Protein AF-A0A6A5S3U9-F1 (afdb_monomer)

Solvent-accessible surface area (backbone atoms only — not comparable to full-atom values): 15570 Å² total; per-residue (Å²): 139,86,84,83,81,83,79,79,81,78,79,76,85,73,80,75,46,69,36,58,51,44,48,74,65,19,77,53,71,73,70,84,65,73,73,64,65,71,74,35,64,77,45,74,45,46,24,64,56,48,17,47,46,42,38,38,72,58,64,62,36,42,82,42,77,34,92,33,55,53,47,42,56,40,66,39,84,90,78,32,36,36,28,35,50,63,54,53,46,60,43,52,48,34,73,73,63,51,62,55,53,55,54,52,44,55,52,46,53,55,23,53,76,68,66,54,95,56,92,62,70,82,76,54,66,64,53,60,53,48,47,35,50,31,57,58,35,48,40,23,42,29,19,36,67,44,74,64,21,18,50,52,47,49,54,71,70,69,67,61,100,63,96,65,47,65,50,45,51,44,45,31,59,43,86,63,48,30,82,77,42,101,43,66,83,48,52,75,59,64,65,45,47,24,53,75,65,19,68,80,55,24,65,41,50,48,54,49,37,52,55,46,70,69,50,67,62,89,43,72,71,46,52,71,63,44,67,74,54,61,64,60,56,51,54,51,52,50,50,52,52,53,54,51,50,51,52,53,53,50,53,51,50,53,51,52,54,52,52,51,51,52,63,62,52,58,71,70,76,74,114

Radius of gyration: 29.87 Å; Cα contacts (8 Å, |Δi|>4): 306; chains: 1; bounding box: 71×50×132 Å

pLDDT: mean 74.6, std 17.64, range [28.45, 97.06]

Structure (mmCIF, N/CA/C/O backbone):
data_AF-A0A6A5S3U9-F1
#
_entry.id   AF-A0A6A5S3U9-F1
#
loop_
_atom_site.group_PDB
_atom_site.id
_atom_site.type_symbol
_atom_site.label_atom_id
_atom_site.label_alt_id
_atom_site.label_comp_id
_atom_site.label_asym_id
_atom_site.label_entity_id
_atom_site.label_seq_id
_atom_site.pdbx_PDB_ins_code
_atom_site.Cartn_x
_atom_site.Cartn_y
_atom_site.Cartn_z
_atom_site.occupancy
_atom_site.B_iso_or_equiv
_atom_site.auth_seq_id
_atom_site.auth_comp_id
_atom_site.aut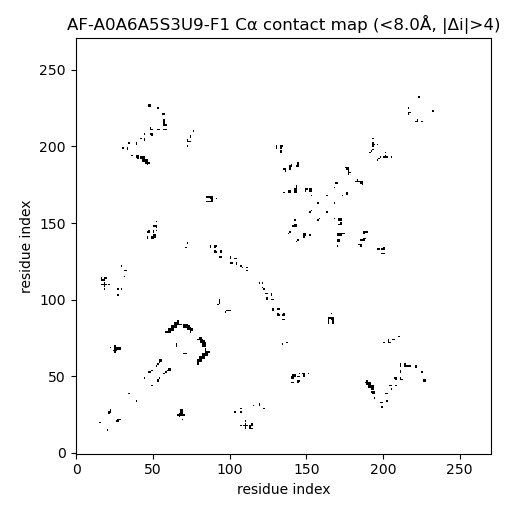h_asym_id
_atom_site.auth_atom_id
_atom_site.pdbx_PDB_model_num
ATOM 1 N N . MET A 1 1 ? -17.424 -33.765 -67.105 1.00 37.12 1 MET A N 1
ATOM 2 C CA . MET A 1 1 ? -16.796 -34.066 -65.798 1.00 37.12 1 MET A CA 1
ATOM 3 C C . MET A 1 1 ? -15.723 -33.017 -65.514 1.00 37.12 1 MET A C 1
ATOM 5 O O . MET A 1 1 ? -14.664 -33.064 -66.120 1.00 37.12 1 MET A O 1
ATOM 9 N N . LYS A 1 2 ? -16.024 -32.009 -64.683 1.00 32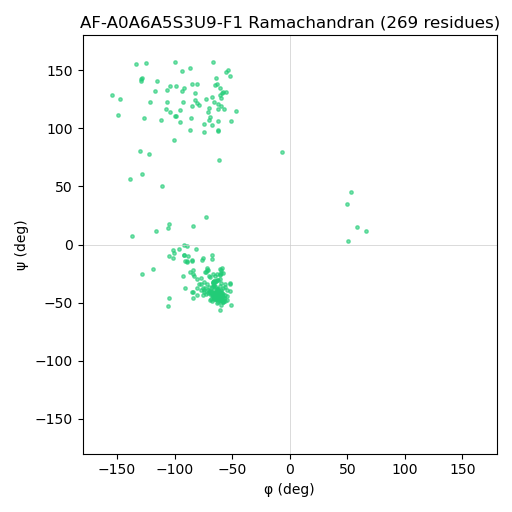.81 2 LYS A N 1
ATOM 10 C CA . LYS A 1 2 ? -15.067 -30.973 -64.251 1.00 32.81 2 LYS A CA 1
ATOM 11 C C . LYS A 1 2 ? -14.570 -31.346 -62.853 1.00 32.81 2 LYS A C 1
ATOM 13 O O . LYS A 1 2 ? -15.352 -31.335 -61.908 1.00 32.81 2 LYS A O 1
ATOM 18 N N . ALA A 1 3 ? -13.301 -31.729 -62.742 1.00 33.78 3 ALA A N 1
ATOM 19 C CA . ALA A 1 3 ? -12.680 -32.091 -61.473 1.00 33.78 3 ALA A CA 1
ATOM 20 C C . ALA A 1 3 ? -12.294 -30.828 -60.685 1.00 33.78 3 ALA A C 1
ATOM 22 O O . ALA A 1 3 ? -11.514 -29.995 -61.143 1.00 33.78 3 ALA A O 1
ATOM 23 N N . SER A 1 4 ? -12.874 -30.705 -59.493 1.00 33.28 4 SER A N 1
ATOM 24 C CA . SER A 1 4 ? -12.613 -29.668 -58.497 1.00 33.28 4 SER A CA 1
ATOM 25 C C . SER A 1 4 ? -11.227 -29.858 -57.873 1.00 33.28 4 SER A C 1
ATOM 27 O O . SER A 1 4 ? -10.968 -30.874 -57.228 1.00 33.28 4 SER A O 1
ATOM 29 N N . LYS A 1 5 ? -10.324 -28.884 -58.048 1.00 35.09 5 LYS A N 1
ATOM 30 C CA . LYS A 1 5 ? -9.010 -28.855 -57.387 1.00 35.09 5 LYS A CA 1
ATOM 31 C C . LYS A 1 5 ? -9.078 -27.896 -56.195 1.00 35.09 5 LYS A C 1
ATOM 33 O O . LYS A 1 5 ? -8.843 -26.698 -56.313 1.00 35.09 5 LYS A O 1
ATOM 38 N N . LYS A 1 6 ? -9.445 -28.440 -55.033 1.00 32.69 6 LYS A N 1
ATOM 39 C CA . LYS A 1 6 ? -9.470 -27.747 -53.738 1.00 32.69 6 LYS A CA 1
ATOM 40 C C . LYS A 1 6 ? -8.028 -27.582 -53.237 1.00 32.69 6 LYS A C 1
ATOM 42 O O . LYS A 1 6 ? -7.455 -28.514 -52.680 1.00 32.69 6 LYS A O 1
ATOM 47 N N . SER A 1 7 ? -7.429 -26.414 -53.466 1.00 30.42 7 SER A N 1
ATOM 48 C CA . SER A 1 7 ? -6.141 -26.045 -52.866 1.00 30.42 7 SER A CA 1
ATOM 49 C C . SER A 1 7 ? -6.337 -25.786 -51.369 1.00 30.42 7 SER A C 1
ATOM 51 O O . SER A 1 7 ? -7.052 -24.865 -50.975 1.00 30.42 7 SER A O 1
ATOM 53 N N . ARG A 1 8 ? -5.742 -26.637 -50.526 1.00 28.45 8 ARG A N 1
ATOM 54 C CA . ARG A 1 8 ? -5.619 -26.415 -49.081 1.00 28.45 8 ARG A CA 1
ATOM 55 C C . ARG A 1 8 ? -4.635 -25.265 -48.858 1.00 28.45 8 ARG A C 1
ATOM 57 O O . ARG A 1 8 ? -3.435 -25.435 -49.041 1.00 28.45 8 ARG A O 1
ATOM 64 N N . GLN A 1 9 ? -5.147 -24.118 -48.423 1.00 29.42 9 GLN A N 1
ATOM 65 C CA . GLN A 1 9 ? -4.347 -23.072 -47.793 1.00 29.42 9 GLN A CA 1
ATOM 66 C C . GLN A 1 9 ? -3.732 -23.637 -46.505 1.00 29.42 9 GLN A C 1
ATOM 68 O O . GLN A 1 9 ? -4.421 -23.843 -45.507 1.00 29.42 9 GLN A O 1
ATOM 73 N N . ILE A 1 10 ? -2.428 -23.908 -46.531 1.00 32.31 10 ILE A N 1
ATOM 74 C CA . ILE A 1 10 ? -1.630 -24.078 -45.318 1.00 32.31 10 ILE A CA 1
ATOM 75 C C . ILE A 1 10 ? -1.446 -22.669 -44.752 1.00 32.31 10 ILE A C 1
ATOM 77 O O . ILE A 1 10 ? -0.714 -21.850 -45.305 1.00 32.31 10 ILE A O 1
ATOM 81 N N . SER A 1 11 ? -2.201 -22.373 -43.695 1.00 32.97 11 SER A N 1
ATOM 82 C CA . SER A 1 11 ? -2.146 -21.111 -42.963 1.00 32.97 11 SER A CA 1
ATOM 83 C C . SER A 1 11 ? -0.725 -20.874 -42.449 1.00 32.97 11 SER A C 1
ATOM 85 O O . SER A 1 11 ? -0.204 -21.651 -41.649 1.00 32.97 11 SER A O 1
ATOM 87 N N . GLY A 1 12 ? -0.095 -19.804 -42.936 1.00 30.59 12 GLY A N 1
ATOM 88 C CA . GLY A 1 12 ? 1.258 -19.411 -42.570 1.00 30.59 12 GLY A CA 1
ATOM 89 C C . GLY A 1 12 ? 1.385 -19.129 -41.075 1.00 30.59 12 GLY A C 1
ATOM 90 O O . GLY A 1 12 ? 0.629 -18.345 -40.502 1.00 30.59 12 GLY A O 1
ATOM 91 N N . ALA A 1 13 ? 2.378 -19.759 -40.452 1.00 35.62 13 ALA A N 1
ATOM 92 C CA . ALA A 1 13 ? 2.848 -19.434 -39.117 1.00 35.62 13 ALA A CA 1
ATOM 93 C C . ALA A 1 13 ? 3.391 -17.994 -39.106 1.00 35.62 13 ALA A C 1
ATOM 95 O O . ALA A 1 13 ? 4.523 -17.724 -39.513 1.00 35.62 13 ALA A O 1
ATOM 96 N N . GLY A 1 14 ? 2.558 -17.048 -38.668 1.00 37.38 14 GLY A N 1
ATOM 97 C CA . GLY A 1 14 ? 2.954 -15.661 -38.459 1.00 37.38 14 GLY A CA 1
ATOM 98 C C . GLY A 1 14 ? 4.039 -15.580 -37.386 1.00 37.38 14 GLY A C 1
ATOM 99 O O . GLY A 1 14 ? 3.806 -15.934 -36.229 1.00 37.38 14 GLY A O 1
ATOM 100 N N . LYS A 1 15 ? 5.234 -15.125 -37.777 1.00 43.22 15 LYS A N 1
ATOM 101 C CA . LYS A 1 15 ? 6.372 -14.845 -36.892 1.00 43.22 15 LYS A CA 1
ATOM 102 C C . LYS A 1 15 ? 5.902 -13.954 -35.733 1.00 43.22 15 LYS A C 1
ATOM 104 O O . LYS A 1 15 ? 5.634 -12.771 -35.932 1.00 43.22 15 LYS A O 1
ATOM 109 N N . ARG A 1 16 ? 5.775 -14.515 -34.526 1.00 47.12 16 ARG A N 1
ATOM 110 C CA . ARG A 1 16 ? 5.502 -13.733 -33.309 1.00 47.12 16 ARG A CA 1
ATOM 111 C C . ARG A 1 16 ? 6.648 -12.735 -33.137 1.00 47.12 16 ARG A C 1
ATOM 113 O O . ARG A 1 16 ? 7.808 -13.143 -33.166 1.00 47.12 16 ARG A O 1
ATOM 120 N N . SER A 1 17 ? 6.349 -11.440 -33.009 1.00 54.78 17 SER A N 1
ATOM 121 C CA . SER A 1 17 ? 7.408 -10.441 -32.857 1.00 54.78 17 SER A CA 1
ATOM 122 C C . SER A 1 17 ? 8.157 -10.690 -31.543 1.00 54.78 17 SER A C 1
ATOM 124 O O . SER A 1 17 ? 7.561 -11.055 -30.523 1.00 54.78 17 SER A O 1
ATOM 126 N N . LEU A 1 18 ? 9.474 -10.475 -31.557 1.00 53.91 18 LEU A N 1
ATOM 127 C CA . LEU A 1 18 ? 10.322 -10.563 -30.366 1.00 53.91 18 LEU A CA 1
ATOM 128 C C . LEU A 1 18 ? 9.753 -9.708 -29.217 1.00 53.91 18 LEU A C 1
ATOM 130 O O . LEU A 1 18 ? 9.800 -10.112 -28.063 1.00 53.91 18 LEU A O 1
ATOM 134 N N . GLY A 1 19 ? 9.131 -8.567 -29.534 1.00 48.94 19 GLY A N 1
ATOM 135 C CA . GLY A 1 19 ? 8.495 -7.687 -28.555 1.00 48.94 19 GLY A CA 1
ATOM 136 C C . GLY A 1 19 ? 7.233 -8.257 -27.898 1.00 48.94 19 GLY A C 1
ATOM 137 O O . GLY A 1 19 ? 6.944 -7.911 -26.753 1.00 48.94 19 GLY A O 1
ATOM 138 N N . THR A 1 20 ? 6.485 -9.143 -28.563 1.00 51.88 20 THR A N 1
ATOM 139 C CA . THR A 1 20 ? 5.388 -9.901 -27.930 1.00 51.88 20 THR A CA 1
ATOM 140 C C . THR A 1 20 ? 5.946 -10.992 -27.016 1.00 51.88 20 THR A C 1
ATOM 142 O O . THR A 1 20 ? 5.424 -11.196 -25.925 1.00 51.88 20 THR A O 1
ATOM 145 N N . CYS A 1 21 ? 7.048 -11.634 -27.414 1.00 52.25 21 CYS A N 1
ATOM 146 C CA . CYS A 1 21 ? 7.740 -12.621 -26.586 1.00 52.25 21 CYS A CA 1
ATOM 147 C C . CYS A 1 21 ? 8.341 -11.979 -25.325 1.00 52.25 21 CYS A C 1
ATOM 149 O O . CYS A 1 21 ? 8.107 -12.453 -24.226 1.00 52.25 21 CYS A O 1
ATOM 151 N N . LEU A 1 22 ? 9.025 -10.841 -25.448 1.00 54.59 22 LEU A N 1
ATOM 152 C CA . LEU A 1 22 ? 9.637 -10.126 -24.321 1.00 54.59 22 LEU A CA 1
ATOM 153 C C . LEU A 1 22 ? 8.609 -9.547 -23.339 1.00 54.59 22 LEU A C 1
ATOM 155 O O . LEU A 1 22 ? 8.867 -9.515 -22.137 1.00 54.59 22 LEU A O 1
ATOM 159 N N . ARG A 1 23 ? 7.429 -9.151 -23.836 1.00 53.19 23 ARG A N 1
ATOM 160 C CA . ARG A 1 23 ? 6.274 -8.818 -22.988 1.00 53.19 23 ARG A CA 1
ATOM 161 C C . ARG A 1 23 ? 5.715 -10.050 -22.277 1.00 53.19 23 ARG A C 1
ATOM 163 O O . ARG A 1 23 ? 5.457 -9.979 -21.083 1.00 53.19 23 ARG A O 1
ATOM 170 N N . ALA A 1 24 ? 5.589 -11.176 -22.980 1.00 48.94 24 ALA A N 1
ATOM 171 C CA . ALA A 1 24 ? 5.160 -12.448 -22.394 1.00 48.94 24 ALA A CA 1
ATOM 172 C C . ALA A 1 24 ? 6.181 -13.034 -21.399 1.00 48.94 24 ALA A C 1
ATOM 174 O O . ALA A 1 24 ? 5.797 -13.768 -20.499 1.00 48.94 24 ALA A O 1
ATOM 175 N N . LEU A 1 25 ? 7.465 -12.685 -21.533 1.00 56.66 25 LEU A N 1
ATOM 176 C CA . LEU A 1 25 ? 8.539 -13.057 -20.608 1.00 56.66 25 LEU A CA 1
ATOM 177 C C . LEU A 1 25 ? 8.595 -12.154 -19.360 1.00 56.66 25 LEU A C 1
ATOM 179 O O . LEU A 1 25 ? 9.428 -12.383 -18.488 1.00 56.66 25 LEU A O 1
ATOM 183 N N . GLY A 1 26 ? 7.759 -11.109 -19.273 1.00 52.78 26 GLY A N 1
ATOM 184 C CA . GLY A 1 26 ? 7.628 -10.270 -18.076 1.00 52.78 26 GLY A CA 1
ATOM 185 C C . GLY A 1 26 ? 8.863 -9.430 -17.719 1.00 52.78 26 GLY A C 1
ATOM 186 O O . GLY A 1 26 ? 8.904 -8.862 -16.626 1.00 52.78 26 GLY A O 1
ATOM 187 N N . VAL A 1 27 ? 9.853 -9.340 -18.620 1.00 55.84 27 VAL A N 1
ATOM 188 C CA . VAL A 1 27 ? 11.172 -8.725 -18.364 1.00 55.84 27 VAL A CA 1
ATOM 189 C C . VAL A 1 27 ? 11.110 -7.196 -18.389 1.00 55.84 27 VAL A C 1
ATOM 191 O O . VAL A 1 27 ? 11.887 -6.548 -17.694 1.00 55.84 27 VAL A O 1
ATOM 194 N N . VAL A 1 28 ? 10.179 -6.600 -19.148 1.00 55.28 28 VAL A N 1
ATOM 195 C CA . VAL A 1 28 ? 10.020 -5.139 -19.208 1.00 55.28 28 VAL A CA 1
ATOM 196 C C . VAL A 1 28 ? 8.557 -4.742 -19.428 1.00 55.28 28 VAL A C 1
ATOM 198 O O . VAL A 1 28 ? 7.958 -5.155 -20.425 1.00 55.28 28 VAL A O 1
ATOM 201 N N . PRO A 1 29 ? 7.971 -3.891 -18.572 1.00 54.53 29 PRO A N 1
ATOM 202 C CA . PRO A 1 29 ? 6.725 -3.216 -18.880 1.00 54.53 29 PRO A CA 1
ATOM 203 C C . PRO A 1 29 ? 7.045 -1.940 -19.646 1.00 54.53 29 PRO A C 1
ATOM 205 O O . PRO A 1 29 ? 7.388 -0.912 -19.073 1.00 54.53 29 PRO A O 1
ATOM 208 N N . LEU A 1 30 ? 6.929 -2.003 -20.965 1.00 55.69 30 LEU A N 1
ATOM 209 C CA . LEU A 1 30 ? 6.823 -0.793 -21.767 1.00 55.69 30 LEU A CA 1
ATOM 210 C C . LEU A 1 30 ? 5.329 -0.548 -21.982 1.00 55.69 30 LEU A C 1
ATOM 212 O O . LEU A 1 30 ? 4.712 -1.289 -22.758 1.00 55.69 30 LEU A O 1
ATOM 216 N N . PRO A 1 31 ? 4.708 0.434 -21.305 1.00 52.47 31 PRO A N 1
ATOM 217 C CA . PRO A 1 31 ? 3.411 0.905 -21.752 1.00 52.47 31 PRO A CA 1
ATOM 218 C C . PRO A 1 31 ? 3.598 1.487 -23.159 1.00 52.47 31 PRO A C 1
ATOM 220 O O . PRO A 1 31 ? 4.394 2.399 -23.365 1.00 52.47 31 PRO A O 1
ATOM 223 N N . CYS A 1 32 ? 2.883 0.947 -24.150 1.00 49.56 32 CYS A N 1
ATOM 224 C CA . CYS A 1 32 ? 2.890 1.497 -25.515 1.00 49.56 32 CYS A CA 1
ATOM 225 C C . CYS A 1 32 ? 2.231 2.889 -25.591 1.00 49.56 32 CYS A C 1
ATOM 227 O O . CYS A 1 32 ? 2.316 3.556 -26.617 1.00 49.56 32 CYS A O 1
ATOM 229 N N . SER A 1 33 ? 1.596 3.318 -24.502 1.00 49.28 33 SER A N 1
ATOM 230 C CA . SER A 1 33 ? 0.996 4.628 -24.295 1.00 49.28 33 SER A CA 1
ATOM 231 C C . SER A 1 33 ? 1.085 4.953 -22.805 1.00 49.28 33 SER A C 1
ATOM 233 O O . SER A 1 33 ? 0.439 4.287 -21.992 1.00 49.28 33 SER A O 1
ATOM 235 N N . LEU A 1 34 ? 1.908 5.938 -22.439 1.00 54.88 34 LEU A N 1
ATOM 236 C CA . LEU A 1 34 ? 1.808 6.573 -21.125 1.00 54.88 34 LEU A CA 1
ATOM 237 C C . LEU A 1 34 ? 0.432 7.260 -21.041 1.00 54.88 34 LEU A C 1
ATOM 239 O O . LEU A 1 34 ? 0.001 7.845 -22.041 1.00 54.88 34 LEU A O 1
ATOM 243 N N . PRO A 1 35 ? -0.282 7.173 -19.907 1.00 52.84 35 PRO A N 1
ATOM 244 C CA . PRO A 1 35 ? -1.510 7.938 -19.711 1.00 52.84 35 PRO A CA 1
ATOM 245 C C . PRO A 1 35 ? -1.240 9.434 -19.914 1.00 52.84 35 PRO A C 1
ATOM 247 O O . PRO A 1 35 ? -0.140 9.904 -19.612 1.00 52.84 35 PRO A O 1
ATOM 250 N N . SER A 1 36 ? -2.234 10.188 -20.399 1.00 51.84 36 SER A N 1
ATOM 251 C CA . SER A 1 36 ? -2.118 11.649 -20.442 1.00 51.84 36 SER A CA 1
ATOM 252 C C . SER A 1 36 ? -1.796 12.166 -19.030 1.00 51.84 36 SER A C 1
ATOM 254 O O . SER A 1 36 ? -2.477 11.772 -18.072 1.00 51.84 36 SER A O 1
ATOM 256 N N . PRO A 1 37 ? -0.781 13.036 -18.869 1.00 57.25 37 PRO A N 1
ATOM 257 C CA . PRO A 1 37 ? -0.409 13.577 -17.567 1.00 57.25 37 PRO A CA 1
ATOM 258 C C . PRO A 1 37 ? -1.558 14.343 -16.894 1.00 57.25 37 PRO A C 1
ATOM 260 O O . PRO A 1 37 ? -1.567 14.453 -15.674 1.00 57.25 37 PRO A O 1
ATOM 263 N N . GLU A 1 38 ? -2.552 14.824 -17.646 1.00 54.16 38 GLU A N 1
ATOM 264 C CA . GLU A 1 38 ? -3.709 15.548 -17.100 1.00 54.16 38 GLU A CA 1
ATOM 265 C C . GLU A 1 38 ? -4.620 14.660 -16.243 1.00 54.16 38 GLU A C 1
ATOM 267 O O . GLU A 1 38 ? -4.998 15.051 -15.142 1.00 54.16 38 GLU A O 1
ATOM 272 N N . THR A 1 39 ? -4.903 13.430 -16.682 1.00 59.03 39 THR A N 1
ATOM 273 C CA . THR A 1 39 ? -5.742 12.480 -15.925 1.00 59.03 39 THR A CA 1
ATOM 274 C C . THR A 1 39 ? -5.107 12.023 -14.610 1.00 59.03 39 THR A C 1
ATOM 276 O O . THR A 1 39 ? -5.819 11.785 -13.643 1.00 59.03 39 THR A O 1
ATOM 279 N N . LEU A 1 40 ? -3.773 11.926 -14.550 1.00 63.06 40 LEU A N 1
ATOM 280 C CA . LEU A 1 40 ? -3.047 11.511 -13.340 1.00 63.06 40 LEU A CA 1
ATOM 281 C C . LEU A 1 40 ? -2.794 12.664 -12.358 1.00 63.06 40 LEU A C 1
ATOM 283 O O . LEU A 1 40 ? -2.560 12.416 -11.177 1.00 63.06 40 LEU A O 1
ATOM 287 N N . ARG A 1 41 ? -2.817 13.917 -12.831 1.00 58.28 41 ARG A N 1
ATOM 288 C CA . ARG A 1 41 ? -2.563 15.111 -12.005 1.00 58.28 41 ARG A CA 1
ATOM 289 C C . ARG A 1 41 ? -3.704 15.455 -11.052 1.00 58.28 41 ARG A C 1
ATOM 291 O O . ARG A 1 41 ? -3.460 16.116 -10.054 1.00 58.28 41 ARG A O 1
ATOM 298 N N . LEU A 1 42 ? -4.926 15.018 -11.350 1.00 59.56 42 LEU A N 1
ATOM 299 C CA . LEU A 1 42 ? -6.105 15.303 -10.523 1.00 59.56 42 LEU A CA 1
ATOM 300 C C . LEU A 1 42 ? -6.338 14.265 -9.418 1.00 59.56 42 LEU A C 1
ATOM 302 O O . LEU A 1 42 ? -7.180 14.464 -8.546 1.00 59.56 42 LEU A O 1
ATOM 306 N N . THR A 1 43 ? -5.614 13.148 -9.450 1.00 72.88 43 THR A N 1
ATOM 307 C CA . THR A 1 43 ? -5.786 12.049 -8.502 1.00 72.88 43 THR A CA 1
ATOM 308 C C . THR A 1 43 ? -4.656 12.064 -7.488 1.00 72.88 43 THR A C 1
ATOM 310 O O . THR A 1 43 ? -3.527 11.789 -7.865 1.00 72.88 43 THR A O 1
ATOM 313 N N . THR A 1 44 ? -4.928 12.325 -6.212 1.00 86.19 44 THR A N 1
ATOM 314 C CA . THR A 1 44 ? -3.941 12.116 -5.137 1.00 86.19 44 THR A CA 1
ATOM 315 C C . THR A 1 44 ? -4.109 10.714 -4.568 1.00 86.19 44 THR A C 1
ATOM 317 O O . THR A 1 44 ? -5.234 10.281 -4.301 1.00 86.19 44 THR A O 1
ATOM 320 N N . ILE A 1 45 ? -3.003 9.993 -4.370 1.00 87.94 45 ILE A N 1
ATOM 321 C CA . ILE A 1 45 ? -3.031 8.699 -3.684 1.00 87.94 45 ILE A CA 1
ATOM 322 C C . ILE A 1 45 ? -2.755 8.921 -2.202 1.00 87.94 45 ILE A C 1
ATOM 324 O O . ILE A 1 45 ? -1.709 9.456 -1.836 1.00 87.94 45 ILE A O 1
ATOM 328 N N . SER A 1 46 ? -3.676 8.481 -1.351 1.00 88.62 46 SER A N 1
ATOM 329 C CA . SER A 1 46 ? -3.483 8.497 0.097 1.00 88.62 46 SER A CA 1
ATOM 330 C C . SER A 1 46 ? -2.918 7.161 0.573 1.00 88.62 46 SER A C 1
ATOM 332 O O . SER A 1 46 ? -3.415 6.093 0.222 1.00 88.62 46 SER A O 1
ATOM 334 N N . ALA A 1 47 ? -1.875 7.198 1.397 1.00 88.06 47 ALA A N 1
ATOM 335 C CA . ALA A 1 47 ? -1.257 5.992 1.934 1.00 88.06 47 ALA A CA 1
ATOM 336 C C . ALA A 1 47 ? -2.214 5.204 2.836 1.00 88.06 47 ALA A C 1
ATOM 338 O O . ALA A 1 47 ? -2.225 3.978 2.794 1.00 88.06 47 ALA A O 1
ATOM 339 N N . SER A 1 48 ? -3.050 5.895 3.613 1.00 85.25 48 SER A N 1
ATOM 340 C CA . SER A 1 48 ? -4.005 5.272 4.535 1.00 85.25 48 SER A CA 1
ATOM 341 C C . SER A 1 48 ? -5.171 4.580 3.823 1.00 85.25 48 SER A C 1
ATOM 343 O O . SER A 1 48 ? -5.793 3.688 4.396 1.00 85.25 48 SER A O 1
ATOM 345 N N . SER A 1 49 ? -5.472 4.952 2.574 1.00 84.25 49 SER A N 1
ATOM 346 C CA . SER A 1 49 ? -6.535 4.316 1.789 1.00 84.25 49 SER A CA 1
ATOM 347 C C . SER A 1 49 ? -6.059 3.080 1.026 1.00 84.25 49 SER A C 1
ATOM 349 O O . SER A 1 49 ? -6.877 2.215 0.718 1.00 84.25 49 SER A O 1
ATOM 351 N N . VAL A 1 50 ? -4.756 2.972 0.741 1.00 88.19 50 VAL A N 1
ATOM 352 C CA . VAL A 1 50 ? -4.162 1.891 -0.069 1.00 88.19 50 VAL A CA 1
ATOM 353 C C . VAL A 1 50 ? -3.181 1.032 0.742 1.00 88.19 50 VAL A C 1
ATOM 355 O O . VAL A 1 50 ? -2.456 0.211 0.185 1.00 88.19 50 VAL A O 1
ATOM 358 N N . ASP A 1 51 ? -3.139 1.171 2.066 1.00 90.56 51 ASP A N 1
ATOM 359 C CA . ASP A 1 51 ? -2.283 0.322 2.889 1.00 90.56 51 ASP A CA 1
ATOM 360 C C . ASP A 1 51 ? -2.744 -1.152 2.879 1.00 90.56 51 ASP A C 1
ATOM 362 O O . ASP A 1 51 ? -3.891 -1.513 2.588 1.00 90.56 51 ASP A O 1
ATOM 366 N N . TYR A 1 52 ? -1.817 -2.062 3.172 1.00 90.69 52 TYR A N 1
ATOM 367 C CA . TYR A 1 52 ? -2.073 -3.498 3.109 1.00 90.69 52 TYR A CA 1
ATOM 368 C C . TYR A 1 52 ? -3.160 -3.934 4.096 1.00 90.69 52 TYR A C 1
ATOM 370 O O . TYR A 1 52 ? -3.897 -4.889 3.836 1.00 90.69 52 TYR A O 1
ATOM 378 N N . THR A 1 53 ? -3.278 -3.242 5.224 1.00 88.31 53 THR A N 1
ATOM 379 C CA . THR A 1 53 ? -4.372 -3.426 6.168 1.00 88.31 53 THR A CA 1
ATOM 380 C C . THR A 1 53 ? -5.713 -3.134 5.532 1.00 88.31 53 THR A C 1
ATOM 382 O O . THR A 1 53 ? -6.528 -4.045 5.506 1.00 88.31 53 THR A O 1
ATOM 385 N N . ALA A 1 54 ? -5.920 -1.946 4.973 1.00 85.69 54 ALA A N 1
ATOM 386 C CA . ALA A 1 54 ? -7.138 -1.504 4.310 1.00 85.69 54 ALA A CA 1
ATOM 387 C C . ALA A 1 54 ? -7.508 -2.457 3.173 1.00 85.69 54 ALA A C 1
ATOM 389 O O . ALA A 1 54 ? -8.620 -2.986 3.136 1.00 85.69 54 ALA A O 1
ATOM 390 N N . ILE A 1 55 ? -6.542 -2.786 2.313 1.00 89.81 55 ILE A N 1
ATOM 391 C CA . ILE A 1 55 ? -6.708 -3.749 1.216 1.00 89.81 55 ILE A CA 1
ATOM 392 C C . ILE A 1 55 ? -7.229 -5.094 1.744 1.00 89.81 55 ILE A C 1
ATOM 394 O O . ILE A 1 55 ? -8.148 -5.694 1.176 1.00 89.81 55 ILE A O 1
ATOM 398 N N . LYS A 1 56 ? -6.665 -5.577 2.852 1.00 88.75 56 LYS A N 1
ATOM 399 C CA . LYS A 1 56 ? -7.012 -6.885 3.402 1.00 88.75 56 LYS A CA 1
ATOM 400 C C . LYS A 1 56 ? -8.300 -6.878 4.224 1.00 88.75 56 LYS A C 1
ATOM 402 O O . LYS A 1 56 ? -9.076 -7.818 4.100 1.00 88.75 56 LYS A O 1
ATOM 407 N N . THR A 1 57 ? -8.513 -5.885 5.079 1.00 84.88 57 THR A N 1
ATOM 408 C CA . THR A 1 57 ? -9.643 -5.848 6.017 1.00 84.88 57 THR A CA 1
ATOM 409 C C . THR A 1 57 ? -10.903 -5.304 5.368 1.00 84.88 57 THR A C 1
ATOM 411 O O . THR A 1 57 ? -11.964 -5.866 5.591 1.00 84.88 57 THR A O 1
ATOM 414 N N . LEU A 1 58 ? -10.802 -4.261 4.539 1.00 83.44 58 LEU A N 1
ATOM 415 C CA . LEU A 1 58 ? -11.974 -3.619 3.931 1.00 83.44 58 LEU A CA 1
ATOM 416 C C . LEU A 1 58 ? -12.410 -4.333 2.652 1.00 83.44 58 LEU A C 1
ATOM 418 O O . LEU A 1 58 ? -13.597 -4.516 2.398 1.00 83.44 58 LEU A O 1
ATOM 422 N N . CYS A 1 59 ? -11.443 -4.751 1.833 1.00 84.50 59 CYS A N 1
ATOM 423 C CA . CYS A 1 59 ? -11.733 -5.275 0.498 1.00 84.50 59 CYS A CA 1
ATOM 424 C C . CYS A 1 59 ? -11.599 -6.799 0.387 1.00 84.50 59 CYS A C 1
ATOM 426 O O . CYS A 1 59 ? -11.989 -7.374 -0.635 1.00 84.50 59 CYS A O 1
ATOM 428 N N . ASN A 1 60 ? -11.047 -7.458 1.414 1.00 88.44 60 ASN A N 1
ATOM 429 C CA . ASN A 1 60 ? -10.636 -8.865 1.381 1.00 88.44 60 ASN A CA 1
ATOM 430 C C . ASN A 1 60 ? -9.766 -9.193 0.152 1.00 88.44 60 ASN A C 1
ATOM 432 O O . ASN A 1 60 ? -9.872 -10.268 -0.440 1.00 88.44 60 ASN A O 1
ATOM 436 N N . VAL A 1 61 ? -8.929 -8.239 -0.265 1.00 91.19 61 VAL A N 1
ATOM 437 C CA . VAL A 1 61 ? -8.028 -8.416 -1.401 1.00 91.19 61 VAL A CA 1
ATOM 438 C C . VAL A 1 61 ? -6.785 -9.155 -0.929 1.00 91.19 61 VAL A C 1
ATOM 440 O O . VAL A 1 61 ? -6.159 -8.828 0.085 1.00 91.19 61 VAL A O 1
ATOM 443 N N . SER A 1 62 ? -6.428 -10.197 -1.671 1.00 90.75 62 SER A N 1
ATOM 444 C CA . SER A 1 62 ? -5.268 -11.027 -1.382 1.00 90.75 62 SER A CA 1
ATOM 445 C C . SER A 1 62 ? -4.076 -10.612 -2.240 1.00 90.75 62 SER A C 1
ATOM 447 O O . SER A 1 62 ? -4.206 -10.355 -3.432 1.00 90.75 62 SER A O 1
ATOM 449 N N . ILE A 1 63 ? -2.895 -10.543 -1.624 1.00 91.50 63 ILE A N 1
ATOM 450 C CA . ILE A 1 63 ? -1.652 -10.311 -2.362 1.00 91.50 63 ILE A CA 1
ATOM 451 C C . ILE A 1 63 ? -1.149 -11.631 -2.936 1.00 91.50 63 ILE A C 1
ATOM 453 O O . ILE A 1 63 ? -0.914 -12.583 -2.179 1.00 91.50 63 ILE A O 1
ATOM 457 N N . GLU A 1 64 ? -0.948 -11.648 -4.250 1.00 91.69 64 GLU A N 1
ATOM 458 C CA . GLU A 1 64 ? -0.325 -12.735 -4.994 1.00 91.69 64 GLU A CA 1
ATOM 459 C C . GLU A 1 64 ? 1.089 -12.335 -5.428 1.00 91.69 64 GLU A C 1
ATOM 461 O O . GLU A 1 64 ? 1.299 -11.326 -6.098 1.00 91.69 64 GLU A O 1
ATOM 466 N N . TRP A 1 65 ? 2.077 -13.133 -5.021 1.00 89.44 65 TRP A N 1
ATOM 467 C CA . TRP A 1 65 ? 3.484 -12.851 -5.286 1.00 89.44 65 TRP A CA 1
ATOM 468 C C . TRP A 1 65 ? 3.892 -13.378 -6.662 1.00 89.44 65 TRP A C 1
ATOM 470 O O . TRP A 1 65 ? 4.039 -14.587 -6.847 1.00 89.44 65 TRP A O 1
ATOM 480 N N . VAL A 1 66 ? 4.136 -12.490 -7.621 1.00 88.81 66 VAL A N 1
ATOM 481 C CA . VAL A 1 66 ? 4.466 -12.839 -9.015 1.00 88.81 66 VAL A CA 1
ATOM 482 C C . VAL A 1 66 ? 5.967 -12.761 -9.293 1.00 88.81 66 VAL A C 1
ATOM 484 O O . VAL A 1 66 ? 6.718 -12.107 -8.566 1.00 88.81 66 VAL A O 1
ATOM 487 N N . ASN A 1 67 ? 6.420 -13.483 -10.318 1.00 84.56 67 ASN A N 1
ATOM 488 C CA . ASN A 1 67 ? 7.794 -13.388 -10.832 1.00 84.56 67 ASN A CA 1
ATOM 489 C C . ASN A 1 67 ? 7.924 -12.316 -11.919 1.00 84.56 67 ASN A C 1
ATOM 491 O O . ASN A 1 67 ? 9.033 -11.926 -12.276 1.00 84.56 67 ASN A O 1
ATOM 495 N N . ASP A 1 68 ? 6.791 -11.862 -12.435 1.00 81.38 68 ASP A N 1
ATOM 496 C CA . ASP A 1 68 ? 6.687 -11.021 -13.609 1.00 81.38 68 ASP A CA 1
ATOM 497 C C . ASP A 1 68 ? 6.618 -9.575 -13.153 1.00 81.38 68 ASP A C 1
ATOM 499 O O . ASP A 1 68 ? 5.674 -9.152 -12.480 1.00 81.38 68 ASP A O 1
ATOM 503 N N . LEU A 1 69 ? 7.635 -8.799 -13.515 1.00 83.94 69 LEU A N 1
ATOM 504 C CA . LEU A 1 69 ? 7.690 -7.408 -13.100 1.00 83.94 69 LEU A CA 1
ATOM 505 C C . LEU A 1 69 ? 6.551 -6.613 -13.750 1.00 83.94 69 LEU A C 1
ATOM 507 O O . LEU A 1 69 ? 5.928 -5.777 -13.109 1.00 83.94 69 LEU A O 1
ATOM 511 N N . SER A 1 70 ? 6.199 -6.952 -14.992 1.00 80.75 70 SER A N 1
ATOM 512 C CA . SER A 1 70 ? 5.134 -6.279 -15.740 1.00 80.75 70 SER A CA 1
ATOM 513 C C . SER A 1 70 ? 3.745 -6.334 -15.093 1.00 80.75 70 SER A C 1
ATOM 515 O O . SER A 1 70 ? 2.941 -5.432 -15.334 1.00 80.75 70 SER A O 1
ATOM 517 N N . SER A 1 71 ? 3.470 -7.326 -14.244 1.00 86.69 71 SER A N 1
ATOM 518 C CA . SER A 1 71 ? 2.200 -7.485 -13.519 1.00 86.69 71 SER A CA 1
ATOM 519 C C . SER A 1 71 ? 2.207 -6.811 -12.146 1.00 86.69 71 SER A C 1
ATOM 521 O O . SER A 1 71 ? 1.207 -6.838 -11.439 1.00 86.69 71 SER A O 1
ATOM 523 N N . HIS A 1 72 ? 3.311 -6.179 -11.747 1.00 91.31 72 HIS A N 1
ATOM 524 C CA . HIS A 1 72 ? 3.425 -5.536 -10.444 1.00 91.31 72 HIS A CA 1
ATOM 525 C C . HIS A 1 72 ? 2.383 -4.414 -10.250 1.00 91.31 72 HIS A C 1
ATOM 527 O O . HIS A 1 72 ? 2.171 -3.583 -11.138 1.00 91.31 72 HIS A O 1
ATOM 533 N N . CYS A 1 73 ? 1.730 -4.394 -9.087 1.00 92.25 73 CYS A N 1
ATOM 534 C CA . CYS A 1 73 ? 0.588 -3.536 -8.752 1.00 92.25 73 CYS A CA 1
ATOM 535 C C . CYS A 1 73 ? -0.634 -3.701 -9.671 1.00 92.25 73 CYS A C 1
ATOM 537 O O . CYS A 1 73 ? -1.527 -2.862 -9.650 1.00 92.25 73 CYS A O 1
ATOM 539 N N . GLN A 1 74 ? -0.715 -4.761 -10.479 1.00 91.56 74 GLN A N 1
ATOM 540 C CA . GLN A 1 74 ? -1.934 -5.048 -11.227 1.00 91.56 74 GLN A CA 1
ATOM 541 C C . GLN A 1 74 ? -3.001 -5.567 -10.262 1.00 91.56 74 GLN A C 1
ATOM 543 O O . GLN A 1 74 ? -2.769 -6.526 -9.524 1.00 91.56 74 GLN A O 1
ATOM 548 N N . PHE A 1 75 ? -4.162 -4.921 -10.266 1.00 93.25 75 PHE A N 1
ATOM 549 C CA . PHE A 1 75 ? -5.310 -5.327 -9.471 1.00 93.25 75 PHE A CA 1
ATOM 550 C C . PHE A 1 75 ? -6.368 -5.956 -10.374 1.00 93.25 75 PHE A C 1
ATOM 552 O O . PHE A 1 75 ? -6.695 -5.408 -11.426 1.00 93.25 75 PHE A O 1
ATOM 559 N N . ASP A 1 76 ? -6.885 -7.106 -9.955 1.00 92.75 76 ASP A N 1
ATOM 560 C CA . ASP A 1 76 ? -8.001 -7.782 -10.603 1.00 92.75 76 ASP A CA 1
ATOM 561 C C . ASP A 1 76 ? -9.235 -7.746 -9.679 1.00 92.75 76 ASP A C 1
ATOM 563 O O . ASP A 1 76 ? -9.272 -8.473 -8.675 1.00 92.75 76 ASP A O 1
ATOM 567 N N . PRO A 1 77 ? -10.251 -6.919 -10.001 1.00 89.00 77 PRO A N 1
ATOM 568 C CA . PRO A 1 77 ? -11.475 -6.808 -9.210 1.00 89.00 77 PRO A CA 1
ATOM 569 C C . PRO A 1 77 ? -12.287 -8.105 -9.149 1.00 89.00 77 PRO A C 1
ATOM 571 O O . PRO A 1 77 ? -12.950 -8.358 -8.142 1.00 89.00 77 PRO A O 1
ATOM 574 N N . ALA A 1 78 ? -12.232 -8.941 -10.193 1.00 90.50 78 ALA A N 1
ATOM 575 C CA . ALA A 1 78 ? -13.017 -10.170 -10.260 1.00 90.50 78 ALA A CA 1
ATOM 576 C C . ALA A 1 78 ? -12.464 -11.233 -9.305 1.00 90.50 78 ALA A C 1
ATOM 578 O O . ALA A 1 78 ? -13.219 -11.882 -8.581 1.00 90.50 78 ALA A O 1
ATOM 579 N N . THR A 1 79 ? -11.139 -11.382 -9.259 1.00 92.75 79 THR A N 1
ATOM 580 C CA . THR A 1 79 ? -10.488 -12.362 -8.376 1.00 92.75 79 THR A CA 1
ATOM 581 C C . THR A 1 79 ? -10.099 -11.790 -7.015 1.00 92.75 79 THR A C 1
ATOM 583 O O . THR A 1 79 ? -9.727 -12.553 -6.122 1.00 92.75 79 THR A O 1
ATOM 586 N N . LYS A 1 80 ? -10.201 -10.465 -6.826 1.00 93.06 80 LYS A N 1
ATOM 587 C CA . LYS A 1 80 ? -9.744 -9.732 -5.631 1.00 93.06 80 LYS A CA 1
ATOM 588 C C . LYS A 1 80 ? -8.284 -10.039 -5.311 1.00 93.06 80 LYS A C 1
ATOM 590 O O . LYS A 1 80 ? -7.907 -10.297 -4.160 1.00 93.06 80 LYS A O 1
ATOM 595 N N . LYS A 1 81 ? -7.455 -10.027 -6.350 1.00 94.81 81 LYS A N 1
ATOM 596 C CA . LYS A 1 81 ? -6.022 -10.285 -6.254 1.00 94.81 81 LYS A CA 1
ATOM 597 C C . LYS A 1 81 ? -5.235 -9.057 -6.668 1.00 94.81 81 LYS A C 1
ATOM 599 O O . LYS A 1 81 ? -5.500 -8.451 -7.703 1.00 94.81 81 LYS A O 1
ATOM 604 N N . LEU A 1 82 ? -4.257 -8.710 -5.841 1.00 94.81 82 LEU A N 1
ATOM 605 C CA . LEU A 1 82 ? -3.250 -7.705 -6.146 1.00 94.81 82 LEU A CA 1
ATOM 606 C C . LEU A 1 82 ? -1.926 -8.419 -6.408 1.00 94.81 82 LEU A C 1
ATOM 608 O O . LEU A 1 82 ? -1.378 -9.072 -5.515 1.00 94.81 82 LEU A O 1
ATOM 612 N N . TYR A 1 83 ? -1.415 -8.295 -7.626 1.00 93.44 83 TYR A N 1
ATOM 613 C CA . TYR A 1 83 ? -0.176 -8.943 -8.035 1.00 93.44 83 TYR A CA 1
ATOM 614 C C . TYR A 1 83 ? 1.023 -8.079 -7.646 1.00 93.44 83 TYR A C 1
ATOM 616 O O . TYR A 1 83 ? 1.173 -6.946 -8.104 1.00 93.44 83 TYR A O 1
ATOM 624 N N . ILE A 1 84 ? 1.903 -8.612 -6.801 1.00 93.06 84 ILE A N 1
ATOM 625 C CA . ILE A 1 84 ? 3.107 -7.924 -6.330 1.00 93.06 84 ILE A CA 1
ATOM 626 C C . ILE A 1 84 ? 4.324 -8.759 -6.705 1.00 93.06 84 ILE A C 1
ATOM 628 O O . ILE A 1 84 ? 4.440 -9.931 -6.359 1.00 93.06 84 ILE A O 1
ATOM 632 N N . PHE A 1 85 ? 5.238 -8.154 -7.456 1.00 91.25 85 PHE A N 1
ATOM 633 C CA . PHE A 1 85 ? 6.538 -8.749 -7.767 1.00 91.25 85 PHE A CA 1
ATOM 634 C C . PHE A 1 85 ? 7.270 -9.223 -6.501 1.00 91.25 85 PHE A C 1
ATOM 636 O O . PHE A 1 85 ? 7.154 -8.608 -5.457 1.00 91.25 85 PHE A O 1
ATOM 643 N N . ARG A 1 86 ? 8.024 -10.322 -6.549 1.00 88.69 86 ARG A N 1
ATOM 644 C CA . ARG A 1 86 ? 8.602 -10.923 -5.329 1.00 88.69 86 ARG A CA 1
ATOM 645 C C . ARG A 1 86 ? 10.085 -10.633 -5.069 1.00 88.69 86 ARG A C 1
ATOM 647 O O . ARG A 1 86 ? 10.584 -11.045 -4.027 1.00 88.69 86 ARG A O 1
ATOM 654 N N . PHE A 1 87 ? 10.785 -9.955 -5.983 1.00 88.69 87 PHE A N 1
ATOM 655 C CA . PHE A 1 87 ? 12.247 -9.779 -5.909 1.00 88.69 87 PHE A CA 1
ATOM 656 C C . PHE A 1 87 ? 12.716 -8.315 -6.040 1.00 88.69 87 PHE A C 1
ATOM 658 O O . PHE A 1 87 ? 13.460 -7.996 -6.972 1.00 88.69 87 PHE A O 1
ATOM 665 N N . PRO A 1 88 ? 12.307 -7.394 -5.147 1.00 89.44 88 PRO A N 1
ATOM 666 C CA . PRO A 1 88 ? 12.711 -5.987 -5.220 1.00 89.44 88 PRO A CA 1
ATOM 667 C C . PRO A 1 88 ? 14.232 -5.761 -5.154 1.00 89.44 88 PRO A C 1
ATOM 669 O O . PRO A 1 88 ? 14.696 -4.729 -5.639 1.00 89.44 88 PRO A O 1
ATOM 672 N N . SER A 1 89 ? 15.030 -6.708 -4.644 1.00 87.81 89 SER A N 1
ATOM 673 C CA . SER A 1 89 ? 16.497 -6.641 -4.732 1.00 87.81 89 SER A CA 1
ATOM 674 C C . SER A 1 89 ? 16.994 -6.518 -6.170 1.00 87.81 89 SER A C 1
ATOM 676 O O . SER A 1 89 ? 17.963 -5.803 -6.398 1.00 87.81 89 SER A O 1
ATOM 678 N N . ARG A 1 90 ? 16.311 -7.127 -7.151 1.00 85.25 90 ARG A N 1
ATOM 679 C CA . ARG A 1 90 ? 16.658 -6.979 -8.575 1.00 85.25 90 ARG A CA 1
ATOM 680 C C . ARG A 1 90 ? 16.517 -5.527 -9.027 1.00 85.25 90 ARG A C 1
ATOM 682 O O . ARG A 1 90 ? 17.440 -4.978 -9.612 1.00 85.25 90 ARG A O 1
ATOM 689 N N . CYS A 1 91 ? 15.409 -4.880 -8.669 1.00 86.31 91 CYS A N 1
ATOM 690 C CA . CYS A 1 91 ? 15.184 -3.464 -8.962 1.00 86.31 91 CYS A CA 1
ATOM 691 C C . CYS A 1 91 ? 16.221 -2.570 -8.262 1.00 86.31 91 CYS A C 1
ATOM 693 O O . CYS A 1 91 ? 16.735 -1.631 -8.862 1.00 86.31 91 CYS A O 1
ATOM 695 N N . ALA A 1 92 ? 16.560 -2.872 -7.004 1.00 86.12 92 ALA A N 1
ATOM 696 C CA . ALA A 1 92 ? 17.554 -2.111 -6.251 1.00 86.12 92 ALA A CA 1
ATOM 697 C C . ALA A 1 92 ? 18.973 -2.256 -6.831 1.00 86.12 92 ALA A C 1
ATOM 699 O O . ALA A 1 92 ? 19.676 -1.256 -6.962 1.00 86.12 92 ALA A O 1
ATOM 700 N N . LEU A 1 93 ? 19.382 -3.473 -7.204 1.00 83.44 93 LEU A N 1
ATOM 701 C CA . LEU A 1 93 ? 20.683 -3.752 -7.821 1.00 83.44 93 LEU A CA 1
ATOM 702 C C . LEU A 1 93 ? 20.836 -3.059 -9.176 1.00 83.44 93 LEU A C 1
ATOM 704 O O . LEU A 1 93 ? 21.910 -2.545 -9.486 1.00 83.44 93 LEU A O 1
ATOM 708 N N . ASP A 1 94 ? 19.770 -2.998 -9.969 1.00 80.50 94 ASP A N 1
ATOM 709 C CA . ASP A 1 94 ? 19.809 -2.328 -11.268 1.00 80.50 94 ASP A CA 1
ATOM 710 C C . ASP A 1 94 ? 19.981 -0.814 -11.125 1.00 80.50 94 ASP A C 1
ATOM 712 O O . ASP A 1 94 ? 20.726 -0.203 -11.896 1.00 80.50 94 ASP A O 1
ATOM 716 N N . LEU A 1 95 ? 19.365 -0.219 -10.100 1.00 80.19 95 LEU A N 1
ATOM 717 C CA . LEU A 1 95 ? 19.514 1.202 -9.790 1.00 80.19 95 LEU A CA 1
ATOM 718 C C . LEU A 1 95 ? 20.909 1.563 -9.257 1.00 80.19 95 LEU A C 1
ATOM 720 O O . LEU A 1 95 ? 21.336 2.704 -9.428 1.00 80.19 95 LEU A O 1
ATOM 724 N N . THR A 1 96 ? 21.626 0.627 -8.625 1.00 79.56 96 THR A N 1
ATOM 725 C CA . THR A 1 96 ? 22.987 0.875 -8.117 1.00 79.56 96 THR A CA 1
ATOM 726 C C . THR A 1 96 ? 24.082 0.527 -9.122 1.00 79.56 96 THR A C 1
ATOM 728 O O . THR A 1 96 ? 25.073 1.247 -9.206 1.00 79.56 96 THR A O 1
ATOM 731 N N . ASN A 1 97 ? 23.919 -0.548 -9.899 1.00 73.44 97 ASN A N 1
ATOM 732 C CA . ASN A 1 97 ? 24.971 -1.091 -10.766 1.00 73.44 97 ASN A CA 1
ATOM 733 C C . ASN A 1 97 ? 24.798 -0.704 -12.250 1.00 73.44 97 ASN A C 1
ATOM 735 O O . ASN A 1 97 ? 25.706 -0.921 -13.044 1.00 73.44 97 ASN A O 1
ATOM 739 N N . LYS A 1 98 ? 23.646 -0.145 -12.663 1.00 67.12 98 LYS A N 1
ATOM 740 C CA . LYS A 1 98 ? 23.327 0.353 -14.028 1.00 67.12 98 LYS A CA 1
ATOM 741 C C . LYS A 1 98 ? 23.610 -0.601 -15.210 1.00 67.12 98 LYS A C 1
ATOM 743 O O . LYS A 1 98 ? 23.408 -0.239 -16.365 1.00 67.12 98 LYS A O 1
ATOM 748 N N . ARG A 1 99 ? 24.059 -1.835 -14.971 1.00 64.25 99 ARG A N 1
ATOM 749 C CA . ARG A 1 99 ? 24.506 -2.771 -16.014 1.00 64.25 99 ARG A CA 1
ATOM 750 C C . ARG A 1 99 ? 23.331 -3.405 -16.758 1.00 64.25 99 ARG A C 1
ATOM 752 O O . ARG A 1 99 ? 23.362 -3.541 -17.977 1.00 64.25 99 ARG A O 1
ATOM 759 N N . TRP A 1 100 ? 22.270 -3.740 -16.030 1.00 62.22 100 TRP A N 1
ATOM 760 C CA . TRP A 1 100 ? 21.042 -4.317 -16.582 1.00 62.22 100 TRP A CA 1
ATOM 761 C C . TRP A 1 100 ? 20.175 -3.300 -17.311 1.00 62.22 100 TRP A C 1
ATOM 763 O O . TRP A 1 100 ? 19.549 -3.647 -18.309 1.00 62.22 100 TRP A O 1
ATOM 773 N N . SER A 1 101 ? 20.181 -2.036 -16.883 1.00 61.66 101 SER A N 1
ATOM 774 C CA . SER A 1 101 ? 19.410 -0.984 -17.544 1.00 61.66 101 SER A CA 1
ATOM 775 C C . SER A 1 101 ? 19.891 -0.741 -18.980 1.00 61.66 101 SER A C 1
ATOM 777 O O . SER A 1 101 ? 19.071 -0.485 -19.856 1.00 61.66 101 SER A O 1
ATOM 779 N N . VAL A 1 102 ? 21.184 -0.936 -19.272 1.00 65.50 102 VAL A N 1
ATOM 780 C CA . VAL A 1 102 ? 21.735 -0.894 -20.643 1.00 65.50 102 VAL A CA 1
ATOM 781 C C . VAL A 1 102 ? 21.218 -2.050 -21.507 1.00 65.50 102 VAL A C 1
ATOM 783 O O . VAL A 1 102 ? 20.809 -1.834 -22.652 1.00 65.50 102 VAL A O 1
ATOM 786 N N . VAL A 1 103 ? 21.199 -3.274 -20.970 1.00 65.00 103 VAL A N 1
ATOM 787 C CA . VAL A 1 103 ? 20.708 -4.465 -21.687 1.00 65.00 103 VAL A CA 1
ATOM 788 C C . VAL A 1 103 ? 19.207 -4.358 -21.923 1.00 65.00 103 VAL A C 1
ATOM 790 O O . VAL A 1 103 ? 18.752 -4.503 -23.055 1.00 65.00 103 VAL A O 1
ATOM 793 N N . ILE A 1 104 ? 18.444 -4.030 -20.880 1.00 64.94 104 ILE A N 1
ATOM 794 C CA . ILE A 1 104 ? 17.000 -3.817 -20.958 1.00 64.94 104 ILE A CA 1
ATOM 795 C C . ILE A 1 104 ? 16.695 -2.718 -21.965 1.00 64.94 104 ILE A C 1
ATOM 797 O O . ILE A 1 104 ? 15.889 -2.947 -22.857 1.00 64.94 104 ILE A O 1
ATOM 801 N N . HIS A 1 105 ? 17.370 -1.571 -21.904 1.00 64.50 105 HIS A N 1
ATOM 802 C CA . HIS A 1 105 ? 17.177 -0.494 -22.872 1.00 64.50 105 HIS A CA 1
ATOM 803 C C . HIS A 1 105 ? 17.462 -0.958 -24.309 1.00 64.50 105 HIS A C 1
ATOM 805 O O . HIS A 1 105 ? 16.680 -0.678 -25.213 1.00 64.50 105 HIS A O 1
ATOM 811 N N . SER A 1 106 ? 18.520 -1.740 -24.528 1.00 63.88 106 SER A N 1
ATOM 812 C CA . SER A 1 106 ? 18.845 -2.300 -25.850 1.00 63.88 106 SER A CA 1
ATOM 813 C C . SER A 1 106 ? 17.761 -3.262 -26.351 1.00 63.88 106 SER A C 1
ATOM 815 O O . SER A 1 106 ? 17.323 -3.174 -27.498 1.00 63.88 106 SER A O 1
ATOM 817 N N . VAL A 1 107 ? 17.251 -4.121 -25.471 1.00 64.88 107 VAL A N 1
ATOM 818 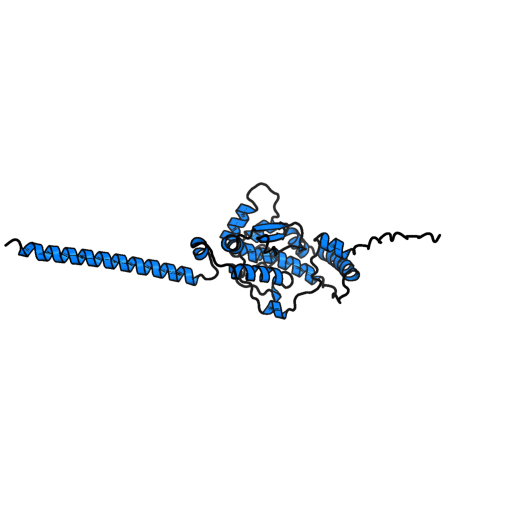C CA . VAL A 1 107 ? 16.146 -5.047 -25.749 1.00 64.88 107 VAL A CA 1
ATOM 819 C C . VAL A 1 107 ? 14.831 -4.294 -25.994 1.00 64.88 107 VAL A C 1
ATOM 821 O O . VAL A 1 107 ? 14.087 -4.639 -26.910 1.00 64.88 107 VAL A O 1
ATOM 824 N N . CYS A 1 108 ? 14.569 -3.220 -25.248 1.00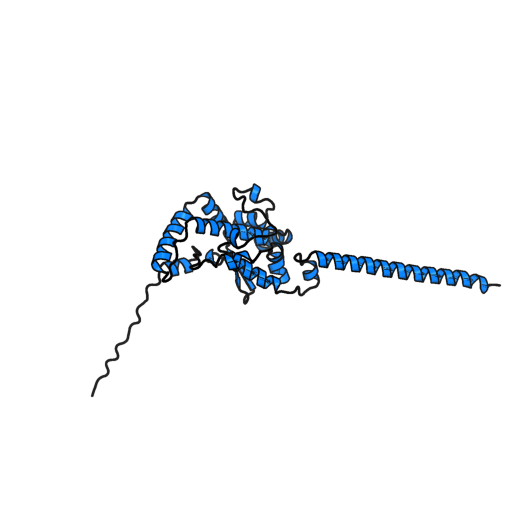 61.25 108 CYS A N 1
ATOM 825 C CA . CYS A 1 108 ? 13.422 -2.331 -25.428 1.00 61.25 108 CYS A CA 1
ATOM 826 C C . CYS A 1 10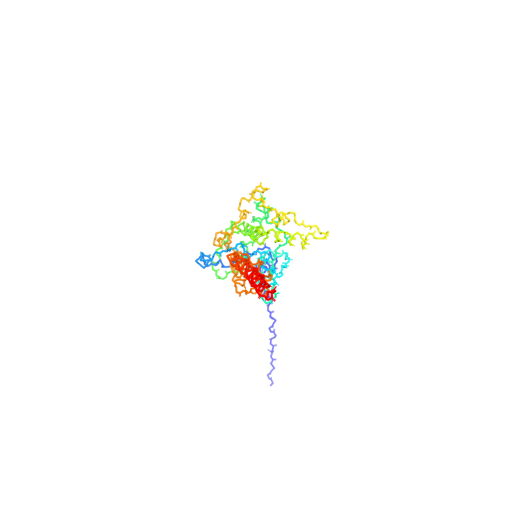8 ? 13.463 -1.630 -26.780 1.00 61.25 108 CYS A C 1
ATOM 828 O O . CYS A 1 108 ? 12.447 -1.583 -27.469 1.00 61.25 108 CYS A O 1
ATOM 830 N N . ARG A 1 109 ? 14.635 -1.126 -27.192 1.00 61.00 109 ARG A N 1
ATOM 831 C CA . ARG A 1 109 ? 14.830 -0.512 -28.513 1.00 61.00 109 ARG A CA 1
ATOM 832 C C . ARG A 1 109 ? 14.456 -1.484 -29.628 1.00 61.00 109 ARG A C 1
ATOM 834 O O . ARG A 1 109 ? 13.707 -1.108 -30.524 1.00 61.00 109 ARG A O 1
ATOM 841 N N . ILE A 1 110 ? 14.912 -2.733 -29.535 1.00 60.66 110 ILE A N 1
ATOM 842 C CA . ILE A 1 110 ? 14.596 -3.784 -30.513 1.00 60.66 110 ILE A CA 1
ATOM 843 C C . ILE A 1 110 ? 13.099 -4.142 -30.457 1.00 60.66 110 ILE A C 1
ATOM 845 O O . ILE A 1 110 ? 12.433 -4.218 -31.487 1.00 60.66 110 ILE A O 1
ATOM 849 N N . ALA A 1 111 ? 12.523 -4.301 -29.266 1.00 58.09 111 ALA A N 1
ATOM 850 C CA . ALA A 1 111 ? 11.108 -4.634 -29.102 1.00 58.09 111 ALA A CA 1
ATOM 851 C C . ALA A 1 111 ? 10.163 -3.533 -29.626 1.00 58.09 111 ALA A C 1
ATOM 853 O O . ALA A 1 111 ? 9.164 -3.848 -30.284 1.00 58.09 111 ALA A O 1
ATOM 854 N N . CYS A 1 112 ? 10.478 -2.259 -29.374 1.00 54.59 112 CYS A N 1
ATOM 855 C CA . CYS A 1 112 ? 9.713 -1.106 -29.856 1.00 54.59 112 CYS A CA 1
ATOM 856 C C . CYS A 1 112 ? 9.827 -0.932 -31.372 1.00 54.59 112 CYS A C 1
ATOM 858 O O . CYS A 1 112 ? 8.807 -0.700 -32.019 1.00 54.59 112 CYS A O 1
ATOM 860 N N . ALA A 1 113 ? 11.023 -1.122 -31.944 1.00 54.31 113 ALA A N 1
ATOM 861 C CA . ALA A 1 113 ? 11.248 -1.028 -33.388 1.00 54.31 113 ALA A CA 1
ATOM 862 C C . ALA A 1 113 ? 10.425 -2.051 -34.193 1.00 54.31 113 ALA A C 1
ATOM 864 O O . ALA A 1 113 ? 10.036 -1.779 -35.324 1.00 54.31 113 ALA A O 1
ATOM 865 N N . HIS A 1 114 ? 10.118 -3.212 -33.605 1.00 51.19 114 HIS A N 1
ATOM 866 C CA . HIS A 1 114 ? 9.434 -4.304 -34.302 1.00 51.19 114 HIS A CA 1
ATOM 867 C C . HIS A 1 114 ? 7.922 -4.420 -34.029 1.00 51.19 114 HIS A C 1
ATOM 869 O O . HIS A 1 114 ? 7.276 -5.257 -34.659 1.00 51.19 114 HIS A O 1
ATOM 875 N N . THR A 1 115 ? 7.331 -3.650 -33.099 1.00 50.62 115 THR A N 1
ATOM 876 C CA . THR A 1 115 ? 5.981 -3.989 -32.581 1.00 50.62 115 THR A CA 1
ATOM 877 C C . THR A 1 115 ? 4.993 -2.829 -32.411 1.00 50.62 115 THR A C 1
ATOM 879 O O . THR A 1 115 ? 3.911 -3.054 -31.871 1.00 50.62 115 THR A O 1
ATOM 882 N N . CYS A 1 116 ? 5.292 -1.604 -32.850 1.00 50.47 116 CYS A N 1
ATOM 883 C CA . CYS A 1 116 ? 4.368 -0.479 -32.661 1.00 50.47 116 CYS A CA 1
ATOM 884 C C . CYS A 1 116 ? 4.063 0.231 -33.988 1.00 50.47 116 CYS A C 1
ATOM 886 O O . CYS A 1 116 ? 4.921 0.887 -34.564 1.00 50.47 116 CYS A O 1
ATOM 888 N N . ARG A 1 117 ? 2.825 0.062 -34.483 1.00 48.12 117 ARG A N 1
ATOM 889 C CA . ARG A 1 117 ? 2.282 0.767 -35.666 1.00 48.12 117 ARG A CA 1
ATOM 890 C C . ARG A 1 117 ? 1.955 2.235 -35.360 1.00 48.12 117 ARG A C 1
ATOM 892 O O . ARG A 1 117 ? 1.924 3.058 -36.265 1.00 48.12 117 ARG A O 1
ATOM 899 N N . ASN A 1 118 ? 1.729 2.542 -34.082 1.00 46.28 118 ASN A N 1
ATOM 900 C CA . ASN A 1 118 ? 1.637 3.901 -33.562 1.00 46.28 118 ASN A CA 1
ATOM 901 C C . ASN A 1 118 ? 3.043 4.388 -33.208 1.00 46.28 118 ASN A C 1
ATOM 903 O O . ASN A 1 118 ? 3.907 3.579 -32.891 1.00 46.28 118 ASN A O 1
ATOM 907 N N . LYS A 1 119 ? 3.279 5.698 -33.277 1.00 45.44 119 LYS A N 1
ATOM 908 C CA . LYS A 1 119 ? 4.555 6.365 -32.975 1.00 45.44 119 LYS A CA 1
ATOM 909 C C . LYS A 1 119 ? 4.971 6.141 -31.510 1.00 45.44 119 LYS A C 1
ATOM 911 O O . LYS A 1 119 ? 4.869 7.045 -30.689 1.00 45.44 119 LYS A O 1
ATOM 916 N N . CYS A 1 120 ? 5.411 4.935 -31.163 1.00 50.38 120 CYS A N 1
ATOM 917 C CA . CYS A 1 120 ? 6.019 4.645 -29.878 1.00 50.38 120 CYS A CA 1
ATOM 918 C C . CYS A 1 120 ? 7.358 5.389 -29.843 1.00 50.38 120 CYS A C 1
ATOM 920 O O . CYS A 1 120 ? 8.327 4.966 -30.476 1.00 50.38 120 CYS A O 1
ATOM 922 N N . SER A 1 121 ? 7.411 6.518 -29.138 1.00 49.28 121 SER A N 1
ATOM 923 C CA . SER A 1 121 ? 8.673 7.179 -28.824 1.00 49.28 121 SER A CA 1
ATOM 924 C C . SER A 1 121 ? 9.555 6.195 -28.058 1.00 49.28 121 SER A C 1
ATOM 926 O O . SER A 1 121 ? 9.085 5.543 -27.123 1.00 49.28 121 SER A O 1
ATOM 928 N N . LEU A 1 122 ? 10.817 6.064 -28.477 1.00 48.22 122 LEU A N 1
ATOM 929 C CA . LEU A 1 122 ? 11.840 5.310 -27.755 1.00 48.22 122 LEU A CA 1
ATOM 930 C C . LEU A 1 122 ? 11.768 5.725 -26.280 1.00 48.22 122 LEU A C 1
ATOM 932 O O . LEU A 1 122 ? 11.976 6.901 -25.984 1.00 48.22 122 LEU A O 1
ATOM 936 N N . LEU A 1 123 ? 11.407 4.807 -25.377 1.00 53.47 123 LEU A N 1
ATOM 937 C CA . LEU A 1 123 ? 11.358 5.158 -23.962 1.00 53.47 123 LEU A CA 1
ATOM 938 C C . LEU A 1 123 ? 12.793 5.453 -23.511 1.00 53.47 123 LEU A C 1
ATOM 940 O O . LEU A 1 123 ? 13.662 4.592 -23.698 1.00 53.47 123 LEU A O 1
ATOM 944 N N . PRO A 1 124 ? 13.068 6.656 -22.975 1.00 58.12 124 PRO A N 1
ATOM 945 C CA . PRO A 1 124 ? 14.381 6.985 -22.455 1.00 58.12 124 PRO A CA 1
ATOM 946 C C . PRO A 1 124 ? 14.839 5.943 -21.433 1.00 58.12 124 PRO A C 1
ATOM 948 O O . PRO A 1 124 ? 14.035 5.356 -20.711 1.00 58.12 124 PRO A O 1
ATOM 951 N N . HIS A 1 125 ? 16.150 5.738 -21.327 1.00 57.88 125 HIS A N 1
ATOM 952 C CA . HIS A 1 125 ? 16.751 4.885 -20.295 1.00 57.88 125 HIS A CA 1
ATOM 953 C C . HIS A 1 125 ? 16.274 5.252 -18.874 1.00 57.88 125 HIS A C 1
ATOM 955 O O . HIS A 1 125 ? 16.005 4.364 -18.062 1.00 57.88 125 HIS A O 1
ATOM 961 N N . SER A 1 126 ? 16.012 6.542 -18.631 1.00 66.19 126 SER A N 1
ATOM 962 C CA . SER A 1 126 ? 15.408 7.040 -17.392 1.00 66.19 126 SER A CA 1
ATOM 963 C C . SER A 1 126 ? 14.036 6.435 -17.084 1.00 66.19 126 SER A C 1
ATOM 965 O O . SER A 1 126 ? 13.674 6.341 -15.919 1.00 66.19 126 SER A O 1
ATOM 967 N N . THR A 1 127 ? 13.276 5.955 -18.071 1.00 71.94 127 THR A N 1
ATOM 968 C CA . THR A 1 127 ? 11.963 5.351 -17.821 1.00 71.94 127 THR A CA 1
ATOM 969 C C . THR A 1 127 ? 12.056 3.984 -17.147 1.00 71.94 127 THR A C 1
ATOM 971 O O . THR A 1 127 ? 11.217 3.663 -16.310 1.00 71.94 127 THR A O 1
ATOM 974 N N . VAL A 1 128 ? 13.082 3.187 -17.458 1.00 75.00 128 VAL A N 1
ATOM 975 C CA . VAL A 1 128 ? 13.295 1.887 -16.798 1.00 75.00 128 VAL A CA 1
ATOM 976 C C . VAL A 1 128 ? 13.739 2.100 -15.353 1.00 75.00 128 VAL A C 1
ATOM 978 O O . VAL A 1 128 ? 13.238 1.441 -14.445 1.00 75.00 128 VAL A O 1
ATOM 981 N N . GLU A 1 129 ? 14.636 3.063 -15.126 1.00 78.50 129 GLU A N 1
ATOM 982 C CA . GLU A 1 129 ? 15.044 3.446 -13.773 1.00 78.50 129 GLU A CA 1
ATOM 983 C C . GLU A 1 129 ? 13.863 3.999 -12.968 1.00 78.50 129 GLU A C 1
ATOM 985 O O . GLU A 1 129 ? 13.658 3.588 -11.827 1.00 78.50 129 GLU A O 1
ATOM 990 N N . ASN A 1 130 ? 13.047 4.873 -13.565 1.00 81.00 130 ASN A N 1
ATOM 991 C CA . ASN A 1 130 ? 11.831 5.388 -12.937 1.00 81.00 130 ASN A CA 1
ATOM 992 C C . ASN A 1 130 ? 10.883 4.246 -12.583 1.00 81.00 130 ASN A C 1
ATOM 994 O O . ASN A 1 130 ? 10.427 4.176 -11.450 1.00 81.00 130 ASN A O 1
ATOM 998 N N . TYR A 1 131 ? 10.693 3.281 -13.480 1.00 83.75 131 TYR A N 1
ATOM 999 C CA . TYR A 1 131 ? 9.860 2.125 -13.191 1.00 83.75 131 TYR A CA 1
ATOM 1000 C C . TYR A 1 131 ? 10.361 1.302 -11.999 1.00 83.75 131 TYR A C 1
ATOM 1002 O O . TYR A 1 131 ? 9.584 0.941 -11.117 1.00 83.75 131 TYR A O 1
ATOM 1010 N N . PHE A 1 132 ? 11.662 1.018 -11.923 1.00 86.88 132 PHE A N 1
ATOM 1011 C CA . PHE A 1 132 ? 12.225 0.323 -10.765 1.00 86.88 132 PHE A CA 1
ATOM 1012 C C . PHE A 1 132 ? 12.075 1.136 -9.478 1.00 86.88 132 PHE A C 1
ATOM 1014 O O . PHE A 1 132 ? 11.776 0.560 -8.432 1.00 86.88 132 PHE A O 1
ATOM 1021 N N . ARG A 1 133 ? 12.232 2.463 -9.542 1.00 88.31 133 ARG A N 1
ATOM 1022 C CA . ARG A 1 133 ? 11.981 3.348 -8.396 1.00 88.31 133 ARG A CA 1
ATOM 1023 C C . ARG A 1 133 ? 10.522 3.280 -7.955 1.00 88.31 133 ARG A C 1
ATOM 1025 O O . ARG A 1 133 ? 10.285 3.110 -6.764 1.00 88.31 133 ARG A O 1
ATOM 1032 N N . GLU A 1 134 ? 9.579 3.333 -8.890 1.00 90.19 134 GLU A N 1
ATOM 1033 C CA . GLU A 1 134 ? 8.144 3.194 -8.630 1.00 90.19 134 GLU A CA 1
ATOM 1034 C C . GLU A 1 134 ? 7.809 1.843 -7.995 1.00 90.19 134 GLU A C 1
ATOM 1036 O O . GLU A 1 134 ? 7.076 1.784 -7.010 1.00 90.19 134 GLU A O 1
ATOM 1041 N N . VAL A 1 135 ? 8.391 0.751 -8.504 1.00 91.75 135 VAL A N 1
ATOM 1042 C CA . VAL A 1 135 ? 8.230 -0.586 -7.921 1.00 91.75 135 VAL A CA 1
ATOM 1043 C C . VAL A 1 135 ? 8.692 -0.582 -6.469 1.00 91.75 135 VAL A C 1
ATOM 1045 O O . VAL A 1 135 ? 7.940 -1.022 -5.607 1.00 91.75 135 VAL A O 1
ATOM 1048 N N . LEU A 1 136 ? 9.882 -0.055 -6.162 1.00 91.81 136 LEU A N 1
ATOM 1049 C CA . LEU A 1 136 ? 10.376 0.018 -4.782 1.00 91.81 136 LEU A CA 1
ATOM 1050 C C . LEU A 1 136 ? 9.500 0.924 -3.898 1.00 91.81 136 LEU A C 1
ATOM 1052 O O . LEU A 1 136 ? 9.216 0.569 -2.751 1.00 91.81 136 LEU A O 1
ATOM 1056 N N . LEU A 1 137 ? 9.047 2.063 -4.427 1.00 91.88 137 LEU A N 1
ATOM 1057 C CA . LEU A 1 137 ? 8.202 3.022 -3.715 1.00 91.88 137 LEU A CA 1
ATOM 1058 C C . LEU A 1 137 ? 6.818 2.445 -3.403 1.00 91.88 137 LEU A C 1
ATOM 1060 O O . LEU A 1 137 ? 6.292 2.666 -2.315 1.00 91.88 137 LEU A O 1
ATOM 1064 N N . SER A 1 138 ? 6.262 1.627 -4.296 1.00 93.44 138 SER A N 1
ATOM 1065 C CA . SER A 1 138 ? 4.966 0.982 -4.080 1.00 93.44 138 SER A CA 1
ATOM 1066 C C . SER A 1 138 ? 4.957 0.081 -2.836 1.00 93.44 138 SER A C 1
ATOM 1068 O O . SER A 1 138 ? 3.961 0.038 -2.124 1.00 93.44 138 SER A O 1
ATOM 1070 N N . TYR A 1 139 ? 6.072 -0.578 -2.486 1.00 92.31 139 TYR A N 1
ATOM 1071 C CA . TYR A 1 139 ? 6.146 -1.345 -1.234 1.00 92.31 139 TYR A CA 1
ATOM 1072 C C . TYR A 1 139 ? 6.045 -0.442 -0.012 1.00 92.31 139 TYR A C 1
ATOM 1074 O O . TYR A 1 139 ? 5.476 -0.841 1.002 1.00 92.31 139 TYR A O 1
ATOM 1082 N N . ARG A 1 140 ? 6.606 0.767 -0.092 1.00 90.50 140 ARG A N 1
ATOM 1083 C CA . ARG A 1 140 ? 6.531 1.755 0.989 1.00 90.50 140 ARG A CA 1
ATOM 1084 C C . ARG A 1 140 ? 5.114 2.292 1.122 1.00 90.50 140 ARG A C 1
ATOM 1086 O O . ARG A 1 140 ? 4.625 2.377 2.243 1.00 90.50 140 ARG A O 1
ATOM 1093 N N . LEU A 1 141 ? 4.443 2.538 -0.001 1.00 91.88 141 LEU A N 1
ATOM 1094 C CA . LEU A 1 141 ? 3.026 2.887 -0.038 1.00 91.88 141 LEU A CA 1
ATOM 1095 C C . LEU A 1 141 ? 2.153 1.781 0.586 1.00 91.88 141 LEU A C 1
ATOM 1097 O O . LEU A 1 141 ? 1.386 2.053 1.500 1.00 91.88 141 LEU A O 1
ATOM 1101 N N . LEU A 1 142 ? 2.315 0.528 0.149 1.00 92.25 142 LEU A N 1
ATOM 1102 C CA . LEU A 1 142 ? 1.461 -0.591 0.566 1.00 92.25 142 LEU A CA 1
ATOM 1103 C C . LEU A 1 142 ? 1.746 -1.079 1.994 1.00 92.25 142 LEU A C 1
ATOM 1105 O O . LEU A 1 142 ? 0.829 -1.428 2.730 1.00 92.25 142 LEU A O 1
ATOM 1109 N N . PHE A 1 143 ? 3.013 -1.169 2.398 1.00 91.12 143 PHE A N 1
ATOM 1110 C CA . PHE A 1 143 ? 3.399 -1.829 3.654 1.00 91.12 143 PHE A CA 1
ATOM 1111 C C . PHE A 1 143 ? 4.092 -0.905 4.649 1.00 91.12 143 PHE A C 1
ATOM 1113 O O . PHE A 1 143 ? 4.158 -1.236 5.833 1.00 91.12 143 PHE A O 1
ATOM 1120 N N . GLY A 1 144 ? 4.653 0.207 4.176 1.00 85.31 144 GLY A N 1
ATOM 1121 C CA . GLY A 1 144 ? 5.455 1.113 4.988 1.00 85.31 144 GLY A CA 1
ATOM 1122 C C . GLY A 1 144 ? 4.612 1.958 5.932 1.00 85.31 144 GLY A C 1
ATOM 1123 O O . GLY A 1 144 ? 5.012 2.128 7.070 1.00 85.31 144 GLY A O 1
ATOM 1124 N N . HIS A 1 145 ? 3.445 2.440 5.509 1.00 85.19 145 HIS A N 1
ATOM 1125 C CA . HIS A 1 145 ? 2.695 3.440 6.274 1.00 85.19 145 HIS A CA 1
ATOM 1126 C C . HIS A 1 145 ? 2.169 2.931 7.634 1.00 85.19 145 HIS A C 1
ATOM 1128 O O . HIS A 1 145 ? 2.380 3.581 8.657 1.00 85.19 145 HIS A O 1
ATOM 1134 N N . ASP A 1 146 ? 1.554 1.743 7.681 1.00 86.00 146 ASP A N 1
ATOM 1135 C CA . ASP A 1 146 ? 0.899 1.233 8.894 1.00 86.00 146 ASP A CA 1
ATOM 1136 C C . ASP A 1 146 ? 1.695 0.134 9.633 1.00 86.00 146 ASP A C 1
ATOM 1138 O O . ASP A 1 146 ? 2.191 -0.844 9.065 1.00 86.00 146 ASP A O 1
ATOM 1142 N N . ASP A 1 147 ? 1.761 0.239 10.964 1.00 86.50 147 ASP A N 1
ATOM 1143 C CA . ASP A 1 147 ? 2.467 -0.722 11.815 1.00 86.50 147 ASP A CA 1
ATOM 1144 C C . ASP A 1 147 ? 1.830 -2.122 11.799 1.00 86.50 147 ASP A C 1
ATOM 1146 O O . ASP A 1 147 ? 2.544 -3.129 11.934 1.00 86.50 147 ASP A O 1
ATOM 1150 N N . ARG A 1 148 ? 0.506 -2.232 11.621 1.00 86.50 148 ARG A N 1
ATOM 1151 C CA . ARG A 1 148 ? -0.163 -3.536 11.497 1.00 86.50 148 ARG A CA 1
ATOM 1152 C C . ARG A 1 148 ? 0.095 -4.128 10.116 1.00 86.50 148 ARG A C 1
ATOM 1154 O O . ARG A 1 148 ? 0.358 -5.328 10.048 1.00 86.50 148 ARG A O 1
ATOM 1161 N N . SER A 1 149 ? 0.128 -3.319 9.058 1.00 88.06 149 SER A N 1
ATOM 1162 C CA . SER A 1 149 ? 0.561 -3.717 7.712 1.00 88.06 149 SER A CA 1
ATOM 1163 C C . SER A 1 149 ? 1.956 -4.338 7.745 1.00 88.06 149 SER A C 1
ATOM 1165 O O . SER A 1 149 ? 2.133 -5.471 7.282 1.00 88.06 149 SER A O 1
ATOM 1167 N N . ARG A 1 150 ? 2.917 -3.696 8.426 1.00 89.31 150 ARG A N 1
ATOM 1168 C CA . ARG A 1 150 ? 4.265 -4.255 8.649 1.00 89.31 150 ARG A CA 1
ATOM 1169 C C . ARG A 1 150 ? 4.222 -5.593 9.392 1.00 89.31 150 ARG A C 1
ATOM 1171 O O . ARG A 1 150 ? 4.894 -6.546 8.996 1.00 89.31 150 ARG A O 1
ATOM 1178 N N . LYS A 1 151 ? 3.436 -5.703 10.473 1.00 87.75 151 LYS A N 1
ATOM 1179 C CA . LYS A 1 151 ? 3.286 -6.956 11.249 1.00 87.75 151 LYS A CA 1
ATOM 1180 C C . LYS A 1 151 ? 2.650 -8.078 10.419 1.00 87.75 151 LYS A C 1
ATOM 1182 O O . LYS A 1 151 ? 3.128 -9.211 10.464 1.00 87.75 151 LYS A O 1
ATOM 1187 N N . LEU A 1 152 ? 1.603 -7.776 9.653 1.00 86.00 152 LEU A N 1
ATOM 1188 C CA . LEU A 1 152 ? 0.920 -8.725 8.773 1.00 86.00 152 LEU A CA 1
ATOM 1189 C C . LEU A 1 152 ? 1.842 -9.200 7.653 1.00 86.00 152 LEU A C 1
ATOM 1191 O O . LEU A 1 152 ? 1.865 -10.396 7.355 1.00 86.00 152 LEU A O 1
ATOM 1195 N N . CYS A 1 153 ? 2.615 -8.287 7.066 1.00 84.69 153 CYS A N 1
ATOM 1196 C CA . CYS A 1 153 ? 3.628 -8.622 6.077 1.00 84.69 153 CYS A CA 1
ATOM 1197 C C . CYS A 1 153 ? 4.700 -9.531 6.691 1.00 84.69 153 CYS A C 1
ATOM 1199 O O . CYS A 1 153 ? 4.938 -10.615 6.161 1.00 84.69 153 CYS A O 1
ATOM 1201 N N . ARG A 1 154 ? 5.251 -9.176 7.865 1.00 84.44 154 ARG A N 1
ATOM 1202 C CA . ARG A 1 154 ? 6.204 -10.021 8.613 1.00 84.44 154 ARG A CA 1
ATOM 1203 C C . ARG A 1 154 ? 5.684 -11.440 8.813 1.00 84.44 154 ARG A C 1
ATOM 1205 O O . ARG A 1 154 ? 6.350 -12.401 8.444 1.00 84.44 154 ARG A O 1
ATOM 1212 N N . LYS A 1 155 ? 4.466 -11.567 9.344 1.00 83.88 155 LYS A N 1
ATOM 1213 C CA . LYS A 1 155 ? 3.855 -12.863 9.658 1.00 83.88 155 LYS A CA 1
ATOM 1214 C C . LYS A 1 155 ? 3.585 -13.703 8.408 1.00 83.88 155 LYS A C 1
ATOM 1216 O O . LYS A 1 155 ? 3.827 -14.905 8.423 1.00 83.88 155 LYS A O 1
ATOM 1221 N N . LYS A 1 156 ? 3.042 -13.093 7.347 1.00 79.75 156 LYS A N 1
ATOM 1222 C CA . LYS A 1 156 ? 2.589 -13.824 6.153 1.00 79.75 156 LYS A CA 1
ATOM 1223 C C . LYS A 1 156 ? 3.739 -14.180 5.216 1.00 79.75 156 LYS A C 1
ATOM 1225 O O . LYS A 1 156 ? 3.705 -15.256 4.629 1.00 79.75 156 LYS A O 1
ATOM 1230 N N . LEU A 1 157 ? 4.721 -13.293 5.061 1.00 75.19 157 LEU A N 1
ATOM 1231 C CA . LEU A 1 157 ? 5.840 -13.538 4.157 1.00 75.19 157 LEU A CA 1
ATOM 1232 C C . LEU A 1 157 ? 6.927 -14.371 4.819 1.00 75.19 157 LEU A C 1
ATOM 1234 O O . LEU A 1 157 ? 7.366 -15.326 4.204 1.00 75.19 157 LEU A O 1
ATOM 1238 N N . PHE A 1 158 ? 7.323 -14.053 6.052 1.00 73.94 158 PHE A N 1
ATOM 1239 C CA . PHE A 1 158 ? 8.565 -14.563 6.648 1.00 73.94 158 PHE A CA 1
ATOM 1240 C C . PHE A 1 158 ? 8.328 -15.645 7.713 1.00 73.94 158 PHE A C 1
ATOM 1242 O O . PHE A 1 158 ? 9.221 -15.972 8.487 1.00 73.94 158 PHE A O 1
ATOM 1249 N N . GLY A 1 159 ? 7.113 -16.203 7.775 1.00 60.84 159 GLY A N 1
ATOM 1250 C CA . GLY A 1 159 ? 6.688 -17.115 8.839 1.00 60.84 159 GLY A CA 1
ATOM 1251 C C . GLY A 1 159 ? 7.241 -18.544 8.774 1.00 60.84 159 GLY A C 1
ATOM 1252 O O . GLY A 1 159 ? 7.076 -19.271 9.748 1.00 60.84 159 GLY A O 1
ATOM 1253 N N . LYS A 1 160 ? 7.872 -18.980 7.671 1.00 54.84 160 LYS A N 1
ATOM 1254 C CA . LYS A 1 160 ? 8.483 -20.320 7.533 1.00 54.84 160 LYS A CA 1
ATOM 1255 C C . LYS A 1 160 ? 9.616 -20.299 6.500 1.00 54.84 160 LYS A C 1
ATOM 1257 O O . LYS A 1 160 ? 9.375 -19.863 5.381 1.00 54.84 160 LYS A O 1
ATOM 1262 N N . HIS A 1 161 ? 10.798 -20.801 6.883 1.00 47.22 161 HIS A N 1
ATOM 1263 C CA . HIS A 1 161 ? 11.991 -21.110 6.068 1.00 47.22 161 HIS A CA 1
ATOM 1264 C C . HIS A 1 161 ? 11.835 -20.979 4.538 1.00 47.22 161 HIS A C 1
ATOM 1266 O O . HIS A 1 161 ? 11.723 -21.972 3.819 1.00 47.22 161 HIS A O 1
ATOM 1272 N N . ARG A 1 162 ? 11.895 -19.758 4.007 1.00 53.56 162 ARG A N 1
ATOM 1273 C CA . ARG A 1 162 ? 12.247 -19.531 2.604 1.00 53.56 162 ARG A CA 1
ATOM 1274 C C . ARG A 1 162 ? 13.366 -18.506 2.564 1.00 53.56 162 ARG A C 1
ATOM 1276 O O . ARG A 1 162 ? 13.401 -17.583 3.373 1.00 53.56 162 ARG A O 1
ATOM 1283 N N . ALA A 1 163 ? 14.290 -18.690 1.628 1.00 54.56 163 ALA A N 1
ATOM 1284 C CA . ALA A 1 163 ? 15.240 -17.653 1.267 1.00 54.56 163 ALA A CA 1
ATOM 1285 C C . ALA A 1 163 ? 14.430 -16.477 0.706 1.00 54.56 163 ALA A C 1
ATOM 1287 O O . ALA A 1 163 ? 13.943 -16.520 -0.425 1.00 54.56 163 ALA A O 1
ATOM 1288 N N . HIS A 1 164 ? 14.185 -15.482 1.551 1.00 68.69 164 HIS A N 1
ATOM 1289 C CA . HIS A 1 164 ? 13.460 -14.285 1.172 1.00 68.69 164 HIS A CA 1
ATOM 1290 C C . HIS A 1 164 ? 14.437 -13.200 0.752 1.00 68.69 164 HIS A C 1
ATOM 1292 O O . HIS A 1 164 ? 15.549 -13.098 1.263 1.00 68.69 164 HIS A O 1
ATOM 1298 N N . ASP A 1 165 ? 13.979 -12.368 -0.170 1.00 80.69 165 ASP A N 1
ATOM 1299 C CA . ASP A 1 165 ? 14.675 -11.162 -0.572 1.00 80.69 165 ASP A CA 1
ATOM 1300 C C . ASP A 1 165 ? 14.852 -10.234 0.651 1.00 80.69 165 ASP A C 1
ATOM 1302 O O . ASP A 1 165 ? 13.880 -9.824 1.294 1.00 80.69 165 ASP A O 1
ATOM 1306 N N . SER A 1 166 ? 16.104 -9.941 1.014 1.00 82.31 166 SER A N 1
ATOM 1307 C CA . SER A 1 166 ? 16.433 -9.100 2.172 1.00 82.31 166 SER A CA 1
ATOM 1308 C C . SER A 1 166 ? 15.968 -7.654 1.983 1.00 82.31 166 SER A C 1
ATOM 1310 O O . SER A 1 166 ? 15.547 -7.008 2.945 1.00 82.31 166 SER A O 1
ATOM 1312 N N . VAL A 1 167 ? 15.961 -7.165 0.738 1.00 85.81 167 VAL A N 1
ATOM 1313 C CA . VAL A 1 167 ? 15.442 -5.842 0.377 1.00 85.81 167 VAL A CA 1
ATOM 1314 C C . VAL A 1 167 ? 13.926 -5.820 0.537 1.00 85.81 167 VAL A C 1
ATOM 1316 O O . VAL A 1 167 ? 13.390 -4.856 1.077 1.00 85.81 167 VAL A O 1
ATOM 1319 N N . LEU A 1 168 ? 13.225 -6.895 0.165 1.00 88.25 168 LEU A N 1
ATOM 1320 C CA . LEU A 1 168 ? 11.782 -7.024 0.399 1.00 88.25 168 LEU A CA 1
ATOM 1321 C C . LEU A 1 168 ? 11.449 -6.936 1.888 1.00 88.25 168 LEU A C 1
ATOM 1323 O O . LEU A 1 168 ? 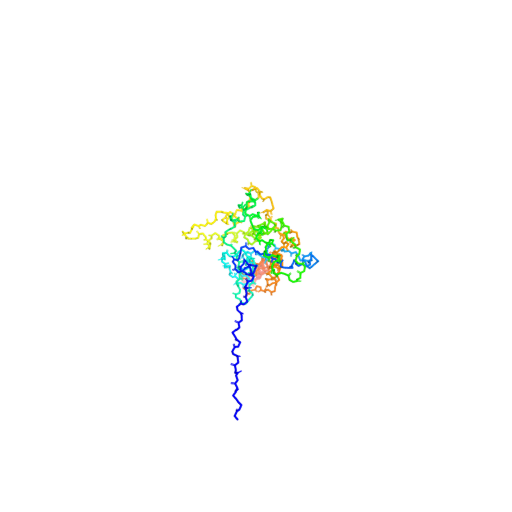10.537 -6.201 2.273 1.00 88.25 168 LEU A O 1
ATOM 1327 N N . TYR A 1 169 ? 12.201 -7.658 2.724 1.00 86.00 169 TYR A N 1
ATOM 1328 C CA . TYR A 1 169 ? 12.044 -7.584 4.174 1.00 86.00 169 TYR A CA 1
ATOM 1329 C C . TYR A 1 169 ? 12.241 -6.155 4.676 1.00 86.00 169 TYR A C 1
ATOM 1331 O O . TYR A 1 169 ? 11.386 -5.634 5.392 1.00 86.00 169 TYR A O 1
ATOM 1339 N N . ALA A 1 170 ? 13.320 -5.493 4.267 1.00 85.88 170 ALA A N 1
ATOM 1340 C CA . ALA A 1 170 ? 13.602 -4.127 4.681 1.00 85.88 170 ALA A CA 1
ATOM 1341 C C . ALA A 1 170 ? 12.492 -3.150 4.239 1.00 85.88 170 ALA A C 1
ATOM 1343 O O . ALA A 1 170 ? 11.980 -2.392 5.063 1.00 85.88 170 ALA A O 1
ATOM 1344 N N . LEU A 1 171 ? 12.042 -3.217 2.979 1.00 88.00 171 LEU A N 1
ATOM 1345 C CA . LEU A 1 171 ? 11.028 -2.310 2.420 1.00 88.00 171 LEU A CA 1
ATOM 1346 C C . LEU A 1 171 ? 9.696 -2.405 3.163 1.00 88.00 171 LEU A C 1
ATOM 1348 O O . LEU A 1 171 ? 9.056 -1.385 3.427 1.00 88.00 171 LEU A O 1
ATOM 1352 N N . CYS A 1 172 ? 9.302 -3.627 3.521 1.00 86.62 172 CYS A N 1
ATOM 1353 C CA . CYS A 1 172 ? 8.016 -3.887 4.149 1.00 86.62 172 CYS A CA 1
ATOM 1354 C C . CYS A 1 172 ? 8.014 -3.687 5.668 1.00 86.62 172 CYS A C 1
ATOM 1356 O O . CYS A 1 172 ? 6.945 -3.713 6.270 1.00 86.62 172 CYS A O 1
ATOM 1358 N N . THR A 1 173 ? 9.176 -3.592 6.324 1.00 82.69 173 THR A N 1
ATOM 1359 C CA . THR A 1 173 ? 9.240 -3.704 7.794 1.00 82.69 173 THR A CA 1
ATOM 1360 C C . THR A 1 173 ? 9.978 -2.579 8.493 1.00 82.69 173 THR A C 1
ATOM 1362 O O . THR A 1 173 ? 9.693 -2.331 9.668 1.00 82.69 173 THR A O 1
ATOM 1365 N N . TRP A 1 174 ? 10.902 -1.903 7.815 1.00 82.31 174 TRP A N 1
ATOM 1366 C CA . TRP A 1 174 ? 11.695 -0.841 8.419 1.00 82.31 174 TRP A CA 1
ATOM 1367 C C . TRP A 1 174 ? 10.945 0.491 8.372 1.00 82.31 174 TRP A C 1
ATOM 1369 O O . TRP A 1 174 ? 10.340 0.842 7.359 1.00 82.31 174 TRP A O 1
ATOM 1379 N N . LYS A 1 175 ? 11.023 1.247 9.473 1.00 79.19 175 LYS A N 1
ATOM 1380 C CA . LYS A 1 175 ? 10.453 2.601 9.575 1.00 79.19 175 LYS A CA 1
ATOM 1381 C C . LYS A 1 175 ? 11.303 3.630 8.817 1.00 79.19 175 LYS A C 1
ATOM 1383 O O . LYS A 1 175 ? 10.791 4.431 8.051 1.00 79.19 175 LYS A O 1
ATOM 1388 N N . ASN A 1 176 ? 12.628 3.549 8.960 1.00 71.88 176 ASN A N 1
ATOM 1389 C CA . ASN A 1 176 ? 13.568 4.563 8.464 1.00 71.88 176 ASN A CA 1
ATOM 1390 C C . ASN A 1 176 ? 14.429 4.070 7.286 1.00 71.88 176 ASN A C 1
ATOM 1392 O O . ASN A 1 176 ? 15.649 4.214 7.301 1.00 71.88 176 ASN A O 1
ATOM 1396 N N . MET A 1 177 ? 13.802 3.494 6.254 1.00 70.25 177 MET A N 1
ATOM 1397 C CA . MET A 1 177 ? 14.512 2.949 5.080 1.00 70.25 177 MET A CA 1
ATOM 1398 C C . MET A 1 177 ? 15.371 3.988 4.342 1.00 70.25 177 MET A C 1
ATOM 1400 O O . MET A 1 177 ? 16.476 3.674 3.906 1.00 70.25 177 MET A O 1
ATOM 1404 N N . ALA A 1 178 ? 14.894 5.232 4.238 1.00 67.25 178 ALA A N 1
ATOM 1405 C CA . ALA A 1 178 ? 15.595 6.304 3.526 1.00 67.25 178 ALA A CA 1
ATOM 1406 C C . ALA A 1 178 ? 16.952 6.671 4.157 1.00 67.25 178 ALA A C 1
ATOM 1408 O O . ALA A 1 178 ? 17.836 7.145 3.460 1.00 67.25 178 ALA A O 1
ATOM 1409 N N . LYS A 1 179 ? 17.138 6.424 5.464 1.00 64.94 179 LYS A N 1
ATOM 1410 C CA . LYS A 1 179 ? 18.429 6.627 6.147 1.00 64.94 179 LYS A CA 1
ATOM 1411 C C . LYS A 1 179 ? 19.373 5.434 5.990 1.00 64.94 179 LYS A C 1
ATOM 1413 O O . LYS A 1 179 ? 20.579 5.592 6.103 1.00 64.94 179 LYS A O 1
ATOM 1418 N N . ALA A 1 180 ? 18.818 4.244 5.766 1.00 62.44 180 ALA A N 1
ATOM 1419 C CA . ALA A 1 180 ? 19.568 2.995 5.671 1.00 62.44 180 ALA A CA 1
ATOM 1420 C C . ALA A 1 180 ? 19.978 2.641 4.231 1.00 62.44 180 ALA A C 1
ATOM 1422 O O . ALA A 1 180 ? 20.730 1.694 4.020 1.00 62.44 180 ALA A O 1
ATOM 1423 N N . THR A 1 181 ? 19.468 3.366 3.233 1.00 67.69 181 THR A N 1
ATOM 1424 C CA . THR A 1 181 ? 19.703 3.094 1.811 1.00 67.69 181 THR A CA 1
ATOM 1425 C C . THR A 1 181 ? 20.050 4.374 1.060 1.00 67.69 181 THR A C 1
ATOM 1427 O O . THR A 1 181 ? 19.619 5.456 1.442 1.00 67.69 181 THR A O 1
ATOM 1430 N N . ASN A 1 182 ? 20.754 4.253 -0.070 1.00 68.31 182 ASN A N 1
ATOM 1431 C CA . ASN A 1 182 ? 21.061 5.373 -0.975 1.00 68.31 182 ASN A CA 1
ATOM 1432 C C . ASN A 1 182 ? 19.832 5.855 -1.785 1.00 68.31 182 ASN A C 1
ATOM 1434 O O . ASN A 1 182 ? 19.975 6.404 -2.877 1.00 68.31 182 ASN A O 1
ATOM 1438 N N . PHE A 1 183 ? 18.616 5.608 -1.291 1.00 72.56 183 PHE A N 1
ATOM 1439 C CA . PHE A 1 183 ? 17.358 5.888 -1.979 1.00 72.56 183 PHE A CA 1
ATOM 1440 C C . PHE A 1 183 ? 16.484 6.830 -1.136 1.00 72.56 183 PHE A C 1
ATOM 1442 O O . PHE A 1 183 ? 15.526 6.380 -0.498 1.00 72.56 183 PHE A O 1
ATOM 1449 N N . PRO A 1 184 ? 16.777 8.145 -1.130 1.00 73.94 184 PRO A N 1
ATOM 1450 C CA . PRO A 1 184 ? 16.030 9.121 -0.331 1.00 73.94 184 PRO A CA 1
ATOM 1451 C C . PRO A 1 184 ? 14.544 9.190 -0.713 1.00 73.94 184 PRO A C 1
ATOM 1453 O O . PRO A 1 184 ? 13.696 9.480 0.126 1.00 73.94 184 PRO A O 1
ATOM 1456 N N . GLN A 1 185 ? 14.201 8.847 -1.956 1.00 77.12 185 GLN A N 1
ATOM 1457 C CA . GLN A 1 185 ? 12.826 8.832 -2.451 1.00 77.12 185 GLN A CA 1
ATOM 1458 C C . GLN A 1 185 ? 11.934 7.752 -1.814 1.00 77.12 185 GLN A C 1
ATOM 1460 O O . GLN A 1 185 ? 10.725 7.808 -1.981 1.00 77.12 185 GLN A O 1
ATOM 1465 N N . LEU A 1 186 ? 12.493 6.780 -1.078 1.00 82.19 186 LEU A N 1
ATOM 1466 C CA . LEU A 1 186 ? 11.737 5.708 -0.402 1.00 82.19 186 LEU A CA 1
ATOM 1467 C C . LEU A 1 186 ? 11.187 6.108 0.978 1.00 82.19 186 LEU A C 1
ATOM 1469 O O . LEU A 1 186 ? 10.828 5.246 1.796 1.00 82.19 186 LEU A O 1
ATOM 1473 N N . GLN A 1 187 ? 11.160 7.408 1.263 1.00 83.69 187 GLN A N 1
ATOM 1474 C CA . GLN A 1 187 ? 10.567 7.945 2.475 1.00 83.69 187 GLN A CA 1
ATOM 1475 C C . GLN A 1 187 ? 9.057 7.685 2.496 1.00 83.69 187 GLN A C 1
ATOM 1477 O O . GLN A 1 187 ? 8.372 7.843 1.490 1.00 83.69 187 GLN A O 1
ATOM 1482 N N . GLU A 1 188 ? 8.546 7.277 3.658 1.00 83.88 188 GLU A N 1
ATOM 1483 C CA . GLU A 1 188 ? 7.105 7.139 3.874 1.00 83.88 188 GLU A CA 1
ATOM 1484 C C . GLU A 1 188 ? 6.454 8.523 3.848 1.00 83.88 188 GLU A C 1
ATOM 1486 O O . GLU A 1 188 ? 6.883 9.424 4.570 1.00 83.88 188 GLU A O 1
ATOM 1491 N N . ARG A 1 189 ? 5.424 8.677 3.017 1.00 86.69 189 ARG A N 1
ATOM 1492 C CA . ARG A 1 189 ? 4.572 9.866 2.933 1.00 86.69 189 ARG A CA 1
ATOM 1493 C C . ARG A 1 189 ? 3.112 9.464 3.116 1.00 86.69 189 ARG A C 1
ATOM 1495 O O . ARG A 1 189 ? 2.753 8.315 2.863 1.00 86.69 189 ARG A O 1
ATOM 1502 N N . GLU A 1 190 ? 2.288 10.409 3.556 1.00 85.62 190 GLU A N 1
ATOM 1503 C CA . GLU A 1 190 ? 0.836 10.216 3.681 1.00 85.62 190 GLU A CA 1
ATOM 1504 C C . GLU A 1 190 ? 0.113 10.389 2.345 1.00 85.62 190 GLU A C 1
ATOM 1506 O O . GLU A 1 190 ? -0.914 9.759 2.106 1.00 85.62 190 GLU A O 1
ATOM 1511 N N . MET A 1 191 ? 0.665 11.228 1.470 1.00 88.44 191 MET A N 1
ATOM 1512 C CA . MET A 1 191 ? 0.113 11.543 0.160 1.00 88.44 191 MET A CA 1
ATOM 1513 C C . MET A 1 191 ? 1.193 11.375 -0.904 1.00 88.44 191 MET A C 1
ATOM 1515 O O . MET A 1 191 ? 2.356 11.723 -0.681 1.00 88.44 191 MET A O 1
ATOM 1519 N N . TYR A 1 192 ? 0.788 10.835 -2.047 1.00 89.06 192 TYR A N 1
ATOM 1520 C CA . TYR A 1 192 ? 1.626 10.653 -3.224 1.00 89.06 192 TYR A CA 1
ATOM 1521 C C . TYR A 1 192 ? 0.912 11.218 -4.442 1.00 89.06 192 TYR A C 1
ATOM 1523 O O . TYR A 1 192 ? -0.304 11.060 -4.598 1.00 89.06 192 TYR A O 1
ATOM 1531 N N . GLU A 1 193 ? 1.683 11.830 -5.329 1.00 87.44 193 GLU A N 1
ATOM 1532 C CA . GLU A 1 193 ? 1.184 12.354 -6.593 1.00 87.44 193 GLU A CA 1
ATOM 1533 C C . GLU A 1 193 ? 1.491 11.343 -7.703 1.00 87.44 193 GLU A C 1
ATOM 1535 O O . GLU A 1 193 ? 2.653 11.184 -8.073 1.00 87.44 193 GLU A O 1
ATOM 1540 N N . PRO A 1 194 ? 0.495 10.658 -8.290 1.00 84.94 194 PRO A N 1
ATOM 1541 C CA . PRO A 1 194 ? 0.711 9.645 -9.321 1.00 84.94 194 PRO A CA 1
ATOM 1542 C C . PRO A 1 194 ? 1.498 10.175 -10.514 1.00 84.94 194 PRO A C 1
ATOM 1544 O O . PRO A 1 194 ? 2.333 9.467 -11.057 1.00 84.94 194 PRO A O 1
ATOM 1547 N N . ALA A 1 195 ? 1.275 11.429 -10.909 1.00 79.00 195 ALA A N 1
ATOM 1548 C CA . ALA A 1 195 ? 1.988 12.030 -12.032 1.00 79.00 195 ALA A CA 1
ATOM 1549 C C . ALA A 1 195 ? 3.503 12.191 -11.786 1.00 79.00 195 ALA A C 1
ATOM 1551 O O . ALA A 1 195 ? 4.267 12.209 -12.751 1.00 79.00 195 ALA A O 1
ATOM 1552 N N . ILE A 1 196 ? 3.932 12.313 -10.525 1.00 82.94 196 ILE A N 1
ATOM 1553 C CA . ILE A 1 196 ? 5.331 12.556 -10.141 1.00 82.94 196 ILE A CA 1
ATOM 1554 C C . ILE A 1 196 ? 5.962 11.286 -9.570 1.00 82.94 196 ILE A C 1
ATOM 1556 O O . ILE A 1 196 ? 7.019 10.853 -10.027 1.00 82.94 196 ILE A O 1
ATOM 1560 N N . ASP A 1 197 ? 5.310 10.688 -8.578 1.00 86.31 197 ASP A N 1
ATOM 1561 C CA . ASP A 1 197 ? 5.821 9.555 -7.816 1.00 86.31 197 ASP A CA 1
ATOM 1562 C C . ASP A 1 197 ? 5.584 8.214 -8.530 1.00 86.31 197 ASP A C 1
ATOM 1564 O O . ASP A 1 197 ? 6.352 7.279 -8.313 1.00 86.31 197 ASP A O 1
ATOM 1568 N N . PHE A 1 198 ? 4.546 8.111 -9.376 1.00 88.00 198 PHE A N 1
ATOM 1569 C CA . PHE A 1 198 ? 4.156 6.870 -10.062 1.00 88.00 198 PHE A CA 1
ATOM 1570 C C . PHE A 1 198 ? 3.740 7.063 -11.535 1.00 88.00 198 PHE A C 1
ATOM 1572 O O . PHE A 1 198 ? 2.630 6.674 -11.912 1.00 88.00 198 PHE A O 1
ATOM 1579 N N . PRO A 1 199 ? 4.575 7.648 -12.411 1.00 80.69 199 PRO A N 1
ATOM 1580 C CA . PRO A 1 199 ? 4.168 7.926 -13.791 1.00 80.69 199 PRO A CA 1
ATOM 1581 C C . PRO A 1 199 ? 3.778 6.673 -14.598 1.00 80.69 199 PRO A C 1
ATOM 1583 O O . PRO A 1 199 ? 3.045 6.784 -15.584 1.00 80.69 199 PRO A O 1
ATOM 1586 N N . ILE A 1 200 ? 4.223 5.476 -14.198 1.00 80.06 200 ILE A N 1
ATOM 1587 C CA . ILE A 1 200 ? 3.925 4.209 -14.881 1.00 80.06 200 ILE A CA 1
ATOM 1588 C C . ILE A 1 200 ? 2.890 3.379 -14.106 1.00 80.06 200 ILE A C 1
ATOM 1590 O O . ILE A 1 200 ? 1.948 2.844 -14.698 1.00 80.06 200 ILE A O 1
ATOM 1594 N N . LEU A 1 201 ? 3.047 3.246 -12.789 1.00 86.69 201 LEU A N 1
ATOM 1595 C CA . LEU A 1 201 ? 2.175 2.463 -11.907 1.00 86.69 201 LEU A CA 1
ATOM 1596 C C . LEU A 1 201 ? 0.945 3.240 -11.430 1.00 86.69 201 LEU A C 1
ATOM 1598 O O . LEU A 1 201 ? 0.000 2.624 -10.934 1.00 86.69 201 LEU A O 1
ATOM 1602 N N . GLY A 1 202 ? 0.922 4.558 -11.606 1.00 85.56 202 GLY A N 1
ATOM 1603 C CA . GLY A 1 202 ? -0.073 5.462 -11.039 1.00 85.56 202 GLY A CA 1
ATOM 1604 C C . GLY A 1 202 ? -1.496 5.085 -11.410 1.00 85.56 202 GLY A C 1
ATOM 1605 O O . GLY A 1 202 ? -2.339 4.996 -10.531 1.00 85.56 202 GLY A O 1
ATOM 1606 N N . ASN A 1 203 ? -1.752 4.736 -12.675 1.00 84.44 203 ASN A N 1
ATOM 1607 C CA . ASN A 1 203 ? -3.087 4.304 -13.103 1.00 84.44 203 ASN A CA 1
ATOM 1608 C C . ASN A 1 203 ? -3.545 3.013 -12.392 1.00 84.44 203 ASN A C 1
ATOM 1610 O O . ASN A 1 203 ? -4.706 2.872 -12.010 1.00 84.44 203 ASN A O 1
ATOM 1614 N N . ARG A 1 204 ? -2.624 2.067 -12.168 1.00 89.00 204 ARG A N 1
ATOM 1615 C CA . ARG A 1 204 ? -2.941 0.806 -11.482 1.00 89.00 204 ARG A CA 1
ATOM 1616 C C . ARG A 1 204 ? -3.254 1.041 -10.006 1.00 89.00 204 ARG A C 1
ATOM 1618 O O . ARG A 1 204 ? -4.205 0.469 -9.481 1.00 89.00 204 ARG A O 1
ATOM 1625 N N . LEU A 1 205 ? -2.476 1.909 -9.362 1.00 90.81 205 LEU A N 1
ATOM 1626 C CA . LEU A 1 205 ? -2.687 2.299 -7.970 1.00 90.81 205 LEU A CA 1
ATOM 1627 C C . LEU A 1 205 ? -3.947 3.159 -7.799 1.00 90.81 205 LEU A C 1
ATOM 1629 O O . LEU A 1 205 ? -4.670 2.973 -6.828 1.00 90.81 205 LEU A O 1
ATOM 1633 N N . ALA A 1 206 ? -4.255 4.036 -8.756 1.00 88.50 206 ALA A N 1
ATOM 1634 C CA . ALA A 1 206 ? -5.485 4.821 -8.773 1.00 88.50 206 ALA A CA 1
ATOM 1635 C C . ALA A 1 206 ? -6.719 3.922 -8.918 1.00 88.50 206 ALA A C 1
ATOM 1637 O O . ALA A 1 206 ? -7.658 4.058 -8.141 1.00 88.50 206 ALA A O 1
ATOM 1638 N N . THR A 1 207 ? -6.676 2.938 -9.826 1.00 88.50 207 THR A N 1
ATOM 1639 C CA . THR A 1 207 ? -7.742 1.928 -9.974 1.00 88.50 207 THR A CA 1
ATOM 1640 C C . THR A 1 207 ? -7.958 1.154 -8.668 1.00 88.50 207 THR A C 1
ATOM 1642 O O . THR A 1 207 ? -9.090 0.909 -8.255 1.00 88.50 207 THR A O 1
ATOM 1645 N N . LEU A 1 208 ? -6.868 0.776 -7.991 1.00 90.69 208 LEU A N 1
ATOM 1646 C CA . LEU A 1 208 ? -6.934 0.115 -6.689 1.00 90.69 208 LEU A CA 1
ATOM 1647 C C . LEU A 1 208 ? -7.546 1.033 -5.618 1.00 90.69 208 LEU A C 1
ATOM 1649 O O . LEU A 1 208 ? -8.428 0.595 -4.883 1.00 90.69 208 LEU A O 1
ATOM 1653 N N . GLN A 1 209 ? -7.111 2.293 -5.538 1.00 90.62 209 GLN A N 1
ATOM 1654 C CA . GLN A 1 209 ? -7.653 3.269 -4.593 1.00 90.62 209 GLN A CA 1
ATOM 1655 C C . GLN A 1 209 ? -9.148 3.498 -4.821 1.00 90.62 209 GLN A C 1
ATOM 1657 O O . GLN A 1 209 ? -9.919 3.440 -3.868 1.00 90.62 209 GLN A O 1
ATOM 1662 N N . GLU A 1 210 ? -9.566 3.726 -6.065 1.00 89.12 210 GLU A N 1
ATOM 1663 C CA . GLU A 1 210 ? -10.970 3.920 -6.424 1.00 89.12 210 GLU A CA 1
ATOM 1664 C C . GLU A 1 210 ? -11.818 2.723 -5.983 1.00 89.12 210 GLU A C 1
ATOM 1666 O O . GLU A 1 210 ? -12.840 2.895 -5.317 1.00 89.12 210 GLU A O 1
ATOM 1671 N N . TYR A 1 211 ? -11.344 1.504 -6.253 1.00 89.06 211 TYR A N 1
ATOM 1672 C CA . TYR A 1 211 ? -12.018 0.292 -5.804 1.00 89.06 211 TYR A CA 1
ATOM 1673 C C . TYR A 1 211 ? -12.160 0.236 -4.274 1.00 89.06 211 TYR A C 1
ATOM 1675 O O . TYR A 1 211 ? -13.233 -0.108 -3.781 1.00 89.06 211 TYR A O 1
ATOM 1683 N N . ILE A 1 212 ? -11.114 0.586 -3.513 1.00 87.69 212 ILE A N 1
ATOM 1684 C CA . ILE A 1 212 ? -11.147 0.575 -2.039 1.00 87.69 212 ILE A CA 1
ATOM 1685 C C . ILE A 1 212 ? -12.081 1.659 -1.489 1.00 87.69 212 ILE A C 1
ATOM 1687 O O . ILE A 1 212 ? -12.809 1.415 -0.524 1.00 87.69 212 ILE A O 1
ATOM 1691 N N . LEU A 1 213 ? -12.083 2.849 -2.090 1.00 85.62 213 LEU A N 1
ATOM 1692 C CA . LEU A 1 213 ? -12.955 3.957 -1.693 1.00 85.62 213 LEU A CA 1
ATOM 1693 C C . LEU A 1 213 ? -14.436 3.638 -1.930 1.00 85.62 213 LEU A C 1
ATOM 1695 O O . LEU A 1 213 ? -15.281 4.053 -1.143 1.00 85.62 213 LEU A O 1
ATOM 1699 N N . GLN A 1 214 ? -14.756 2.849 -2.957 1.00 86.81 214 GLN A N 1
ATOM 1700 C CA . GLN A 1 214 ? -16.123 2.380 -3.203 1.00 86.81 214 GLN A CA 1
ATOM 1701 C C . GLN A 1 214 ? -16.593 1.318 -2.192 1.00 86.81 214 GLN A C 1
ATOM 1703 O O . GLN A 1 214 ? -17.800 1.116 -2.032 1.00 86.81 214 GLN A O 1
ATOM 1708 N N . GLN A 1 215 ? -15.682 0.631 -1.490 1.00 82.88 215 GLN A N 1
ATOM 1709 C CA . GLN A 1 215 ? -16.067 -0.352 -0.476 1.00 82.88 215 GLN A CA 1
ATOM 1710 C C . GLN A 1 215 ? -16.441 0.329 0.846 1.00 82.88 215 GLN A C 1
ATOM 1712 O O . GLN A 1 215 ? -15.626 0.998 1.487 1.00 82.88 215 GLN A O 1
ATOM 1717 N N . LYS A 1 216 ? -17.675 0.078 1.299 1.00 74.12 216 LYS A N 1
ATOM 1718 C CA . LYS A 1 216 ? -18.115 0.425 2.655 1.00 74.12 216 LYS A CA 1
ATOM 1719 C C . LYS A 1 216 ? -17.621 -0.630 3.655 1.00 74.12 216 LYS A C 1
ATOM 1721 O O . LYS A 1 216 ? -17.716 -1.822 3.341 1.00 74.12 216 LYS A O 1
ATOM 1726 N N . PRO A 1 217 ? -17.135 -0.227 4.844 1.00 72.38 217 PRO A N 1
ATOM 1727 C CA . PRO A 1 217 ? -16.798 -1.172 5.904 1.00 72.38 217 PRO A CA 1
ATOM 1728 C C . PRO A 1 217 ? -18.045 -1.985 6.271 1.00 72.38 217 PRO A C 1
ATOM 1730 O O . PRO A 1 217 ? -19.131 -1.429 6.451 1.00 72.38 217 PRO A O 1
ATOM 1733 N N . ARG A 1 218 ? -17.912 -3.312 6.320 1.00 69.88 218 ARG A N 1
ATOM 1734 C CA . ARG A 1 218 ? -19.046 -4.234 6.514 1.00 69.88 218 ARG A CA 1
ATOM 1735 C C . ARG A 1 218 ? -19.260 -4.568 7.982 1.00 69.88 218 ARG A C 1
ATOM 1737 O O . ARG A 1 218 ? -20.379 -4.869 8.385 1.00 69.88 218 ARG A O 1
ATOM 1744 N N . THR A 1 219 ? -18.193 -4.501 8.772 1.00 68.50 219 THR A N 1
ATOM 1745 C CA . THR A 1 219 ? -18.193 -4.878 10.187 1.00 68.50 219 THR A CA 1
ATOM 1746 C C . THR A 1 219 ? -17.905 -3.664 11.060 1.00 68.50 219 THR A C 1
ATOM 1748 O O . THR A 1 219 ? -17.001 -2.901 10.747 1.00 68.50 219 THR A O 1
ATOM 1751 N N . TRP A 1 220 ? -18.565 -3.514 12.214 1.00 61.94 220 TRP A N 1
ATOM 1752 C CA . TRP A 1 220 ? -18.246 -2.450 13.186 1.00 61.94 220 TRP A CA 1
ATOM 1753 C C . TRP A 1 220 ? -16.756 -2.412 13.556 1.00 61.94 220 TRP A C 1
ATOM 1755 O O . TRP A 1 220 ? -16.161 -1.342 13.601 1.00 61.94 220 TRP A O 1
ATOM 1765 N N . ALA A 1 221 ? -16.121 -3.578 13.720 1.00 65.75 221 ALA A N 1
ATOM 1766 C CA . ALA A 1 221 ? -14.677 -3.684 13.936 1.00 65.75 221 ALA A CA 1
ATOM 1767 C C . ALA A 1 221 ? -13.844 -3.102 12.778 1.00 65.75 221 ALA A C 1
ATOM 1769 O O . ALA A 1 221 ? -12.801 -2.503 13.024 1.00 65.75 221 ALA A O 1
ATOM 1770 N N . GLU A 1 222 ? -14.309 -3.244 11.534 1.00 68.75 222 GLU A N 1
ATOM 1771 C CA . GLU A 1 222 ? -13.685 -2.623 10.362 1.00 68.75 222 GLU A CA 1
ATOM 1772 C C . GLU A 1 222 ? -13.911 -1.117 10.358 1.00 68.75 222 GLU A C 1
ATOM 1774 O O . GLU A 1 222 ? -12.965 -0.401 10.068 1.00 68.75 222 GLU A O 1
ATOM 1779 N N . VAL A 1 223 ? -15.096 -0.626 10.748 1.00 68.62 223 VAL A N 1
ATOM 1780 C CA . VAL A 1 223 ? -15.346 0.822 10.862 1.00 68.62 223 VAL A CA 1
ATOM 1781 C C . VAL A 1 223 ? -14.427 1.454 11.913 1.00 68.62 223 VAL A C 1
ATOM 1783 O O . VAL A 1 223 ? -13.844 2.504 11.678 1.00 68.62 223 VAL A O 1
ATOM 1786 N N . PHE A 1 224 ? -14.217 0.790 13.054 1.00 63.44 224 PHE A N 1
ATOM 1787 C CA . PHE A 1 224 ? -13.270 1.256 14.077 1.00 63.44 224 PHE A CA 1
ATOM 1788 C C . PHE A 1 224 ? -11.798 1.097 13.673 1.00 63.44 224 PHE A C 1
ATOM 1790 O O . PHE A 1 224 ? -10.919 1.751 14.238 1.00 63.44 224 PHE A O 1
ATOM 1797 N N . GLN A 1 225 ? -11.506 0.201 12.733 1.00 66.75 225 GLN A N 1
ATOM 1798 C CA . GLN A 1 225 ? -10.170 0.004 12.182 1.00 66.75 225 GLN A CA 1
ATOM 1799 C C . GLN A 1 225 ? -9.899 0.901 10.966 1.00 66.75 225 GLN A C 1
ATOM 1801 O O . GLN A 1 225 ? -8.733 1.062 10.596 1.00 66.75 225 GLN A O 1
ATOM 1806 N N . ASP A 1 226 ? -10.937 1.494 10.380 1.00 67.00 226 ASP A N 1
ATOM 1807 C CA . ASP A 1 226 ? -10.848 2.375 9.228 1.00 67.00 226 ASP A CA 1
ATOM 1808 C C . ASP A 1 226 ? -10.184 3.698 9.628 1.00 67.00 226 ASP A C 1
ATOM 1810 O O . ASP A 1 226 ? -10.732 4.520 10.359 1.00 67.00 226 ASP A O 1
ATOM 1814 N N . ARG A 1 227 ? -8.941 3.872 9.181 1.00 65.19 227 ARG A N 1
ATOM 1815 C CA . ARG A 1 227 ? -8.106 5.045 9.472 1.00 65.19 227 ARG A CA 1
ATOM 1816 C C . ARG A 1 227 ? -8.288 6.164 8.446 1.00 65.19 227 ARG A C 1
ATOM 1818 O O . ARG A 1 227 ? -7.647 7.199 8.599 1.00 65.19 227 ARG A O 1
ATOM 1825 N N . ARG A 1 228 ? -9.129 5.965 7.423 1.00 68.31 228 ARG A N 1
ATOM 1826 C CA . ARG A 1 228 ? -9.394 6.963 6.375 1.00 68.31 228 ARG A CA 1
ATOM 1827 C C . ARG A 1 228 ? -10.120 8.192 6.931 1.00 68.31 228 ARG A C 1
ATOM 1829 O O . ARG A 1 228 ? -9.807 9.295 6.508 1.00 68.31 228 ARG A O 1
ATOM 1836 N N . ASP A 1 229 ? -10.972 8.002 7.945 1.00 63.59 229 ASP A N 1
ATOM 1837 C CA . ASP A 1 229 ? -11.712 9.067 8.637 1.00 63.59 229 ASP A CA 1
ATOM 1838 C C . ASP A 1 229 ? -11.569 8.958 10.172 1.00 63.59 229 ASP A C 1
ATOM 1840 O O . ASP A 1 229 ? -12.472 8.472 10.864 1.00 63.59 229 ASP A O 1
ATOM 1844 N N . PRO A 1 230 ? -10.451 9.427 10.766 1.00 61.66 230 PRO A N 1
ATOM 1845 C CA . PRO A 1 230 ? -10.227 9.329 12.213 1.00 61.66 230 PRO A CA 1
ATOM 1846 C C . PRO A 1 230 ? -11.290 10.079 13.038 1.00 61.66 230 PRO A C 1
ATOM 1848 O O . PRO A 1 230 ? -11.574 9.693 14.176 1.00 61.66 230 PRO A O 1
ATOM 1851 N N . GLN A 1 231 ? -11.927 11.098 12.450 1.00 59.84 231 GLN A N 1
ATOM 1852 C CA . GLN A 1 231 ? -12.948 11.937 13.083 1.00 59.84 231 GLN A CA 1
ATOM 1853 C C . GLN A 1 231 ? -14.172 11.135 13.560 1.00 59.84 231 GLN A C 1
ATOM 1855 O O . GLN A 1 231 ? -14.711 11.401 14.635 1.00 59.84 231 GLN A O 1
ATOM 1860 N N . TRP A 1 232 ? -14.608 10.135 12.786 1.00 62.34 232 TRP A N 1
ATOM 1861 C CA . TRP A 1 232 ? -15.814 9.365 13.105 1.00 62.34 232 TRP A CA 1
ATOM 1862 C C . TRP A 1 232 ? -15.625 8.517 14.367 1.00 62.34 232 TRP A C 1
ATOM 1864 O O . TRP A 1 232 ? -16.495 8.482 15.239 1.00 62.34 232 TRP A O 1
ATOM 1874 N N . SER A 1 233 ? -14.446 7.907 14.513 1.00 64.62 233 SER A N 1
ATOM 1875 C CA . SER A 1 233 ? -14.113 7.094 15.684 1.00 64.62 233 SER A CA 1
ATOM 1876 C C . SER A 1 233 ? -14.089 7.914 16.981 1.00 64.62 233 SER A C 1
ATOM 1878 O O . SER A 1 233 ? -14.619 7.467 17.999 1.00 64.62 233 SER A O 1
ATOM 1880 N N . PHE A 1 234 ? -13.54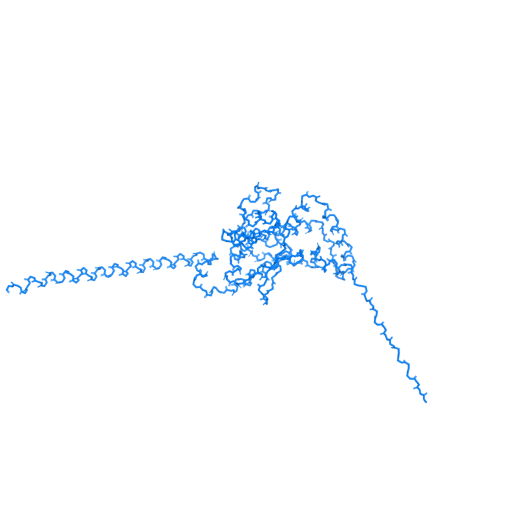7 9.136 16.942 1.00 72.56 234 PHE A N 1
ATOM 1881 C CA . PHE A 1 234 ? -13.495 10.028 18.102 1.00 72.56 234 PHE A CA 1
ATOM 1882 C C . PHE A 1 234 ? -14.886 10.527 18.502 1.00 72.56 234 PHE A C 1
ATOM 1884 O O . PHE A 1 234 ? -15.251 10.437 19.674 1.00 72.56 234 PHE A O 1
ATOM 1891 N N . ASN A 1 235 ? -15.686 10.980 17.530 1.00 79.88 235 ASN A N 1
ATOM 1892 C CA . ASN A 1 235 ? -17.048 11.455 17.783 1.00 79.88 235 ASN A CA 1
ATOM 1893 C C . ASN A 1 235 ? -17.920 10.360 18.4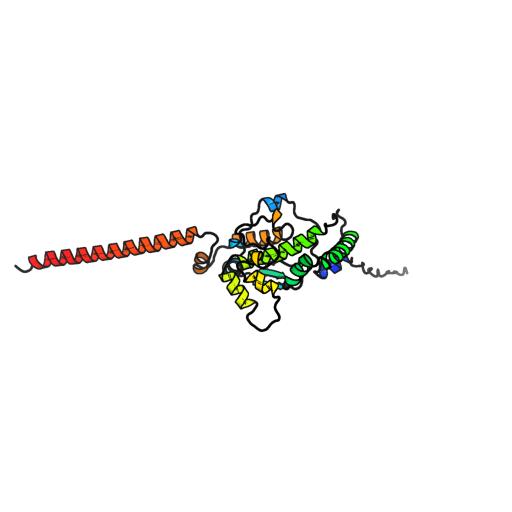13 1.00 79.88 235 ASN A C 1
ATOM 1895 O O . ASN A 1 235 ? -18.661 10.629 19.355 1.00 79.88 235 ASN A O 1
ATOM 1899 N N . PHE A 1 236 ? -17.792 9.114 17.953 1.00 76.94 236 PHE A N 1
ATOM 1900 C CA . PHE A 1 236 ? -18.518 7.989 18.538 1.00 76.94 236 PHE A CA 1
ATOM 1901 C C . PHE A 1 236 ? -18.102 7.708 19.991 1.00 76.94 236 PHE A C 1
ATOM 1903 O O . PHE A 1 236 ? -18.963 7.565 20.860 1.00 76.94 236 PHE A O 1
ATOM 1910 N N . TRP A 1 237 ? -16.796 7.665 20.281 1.00 78.38 237 TRP A N 1
ATOM 1911 C CA . TRP A 1 237 ? -16.299 7.467 21.649 1.00 78.38 237 TRP A CA 1
ATOM 1912 C C . TRP A 1 237 ? -16.717 8.597 22.589 1.00 78.38 237 TRP A C 1
ATOM 1914 O O . TRP A 1 237 ? -17.119 8.326 23.720 1.00 78.38 237 TRP A O 1
ATOM 1924 N N . ALA A 1 238 ? -16.684 9.845 22.118 1.00 87.00 238 ALA A N 1
ATOM 1925 C CA . ALA A 1 238 ? -17.166 10.990 22.878 1.00 87.00 238 ALA A CA 1
ATOM 1926 C C . ALA A 1 238 ? -18.651 10.830 23.236 1.00 87.00 238 ALA A C 1
ATOM 1928 O O . ALA A 1 238 ? -19.012 10.963 24.403 1.00 87.00 238 ALA A O 1
ATOM 1929 N N . VAL A 1 239 ? -19.499 10.458 22.269 1.00 90.50 239 VAL A N 1
ATOM 1930 C CA . VAL A 1 239 ? -20.934 10.222 22.506 1.00 90.50 239 VAL A CA 1
ATOM 1931 C C . VAL A 1 239 ? -21.165 9.068 23.484 1.00 90.50 239 VAL A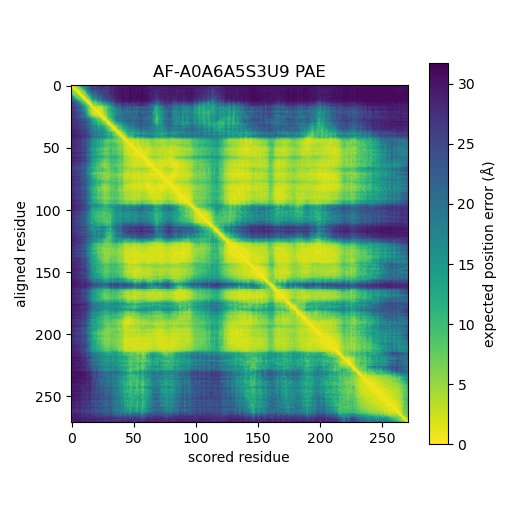 C 1
ATOM 1933 O O . VAL A 1 239 ? -21.989 9.202 24.384 1.00 90.50 239 VAL A O 1
ATOM 1936 N N . MET A 1 240 ? -20.425 7.963 23.367 1.00 89.19 240 MET A N 1
ATOM 1937 C CA . MET A 1 240 ? -20.555 6.820 24.280 1.00 89.19 240 MET A CA 1
ATOM 1938 C C . MET A 1 240 ? -20.156 7.163 25.718 1.00 89.19 240 MET A C 1
ATOM 1940 O O . MET A 1 240 ? -20.852 6.774 26.655 1.00 89.19 240 MET A O 1
ATOM 1944 N N . ILE A 1 241 ? -19.058 7.899 25.906 1.00 92.38 241 ILE A N 1
ATOM 1945 C CA . ILE A 1 241 ? -18.586 8.304 27.237 1.00 92.38 241 ILE A CA 1
ATOM 1946 C C . ILE A 1 241 ? -19.541 9.328 27.851 1.00 92.38 241 ILE A C 1
ATOM 1948 O O . ILE A 1 241 ? -19.949 9.163 28.998 1.00 92.38 241 ILE A O 1
ATOM 1952 N N . ILE A 1 242 ? -19.923 10.357 27.089 1.00 95.12 242 ILE A N 1
ATOM 1953 C CA . ILE A 1 242 ? -20.834 11.405 27.561 1.00 95.12 242 ILE A CA 1
ATOM 1954 C C . ILE A 1 242 ? -22.199 10.795 27.885 1.00 95.12 242 ILE A C 1
ATOM 1956 O O . ILE A 1 242 ? -22.686 10.963 28.998 1.00 95.12 242 ILE A O 1
ATOM 1960 N N . GLY A 1 243 ? -22.780 10.021 26.964 1.00 95.00 243 GLY A N 1
ATOM 1961 C CA . GLY A 1 243 ? -24.071 9.364 27.169 1.00 95.00 243 GLY A CA 1
ATOM 1962 C C . GLY A 1 243 ? -24.055 8.390 28.348 1.00 95.00 243 GLY A C 1
ATOM 1963 O O . GLY A 1 243 ? -24.965 8.414 29.178 1.00 95.00 243 GLY A O 1
ATOM 1964 N N . GLY A 1 244 ? -22.994 7.586 28.480 1.00 95.38 244 GLY A N 1
ATOM 1965 C CA . GLY A 1 244 ? -22.811 6.685 29.617 1.00 95.38 244 GLY A CA 1
ATOM 1966 C C . GLY A 1 244 ? -22.716 7.431 30.949 1.00 95.38 244 GLY A C 1
ATOM 1967 O O . GLY A 1 244 ? -23.387 7.057 31.911 1.00 95.38 244 GLY A O 1
ATOM 1968 N N . ALA A 1 245 ? -21.951 8.524 30.999 1.00 95.94 245 ALA A N 1
ATOM 1969 C CA . ALA A 1 245 ? -21.834 9.360 32.189 1.00 95.94 245 ALA A CA 1
ATOM 1970 C C . ALA A 1 245 ? -23.172 10.015 32.569 1.00 95.94 245 ALA A C 1
ATOM 1972 O O . ALA A 1 245 ? -23.530 10.020 33.745 1.00 95.94 245 ALA A O 1
ATOM 1973 N N . THR A 1 246 ? -23.946 10.512 31.597 1.00 96.69 246 THR A N 1
ATOM 1974 C CA . THR A 1 246 ? -25.266 11.114 31.849 1.00 96.69 246 THR A CA 1
ATOM 1975 C C . THR A 1 246 ? -26.249 10.105 32.434 1.00 96.69 246 THR A C 1
ATOM 1977 O O . THR A 1 246 ? -26.936 10.422 33.403 1.00 96.69 246 THR A O 1
ATOM 1980 N N . ILE A 1 247 ? -26.295 8.884 31.893 1.00 96.69 247 ILE A N 1
ATOM 1981 C CA . ILE A 1 247 ? -27.160 7.820 32.422 1.00 96.69 247 ILE A CA 1
ATOM 1982 C C . ILE A 1 247 ? -26.751 7.480 33.858 1.00 96.69 247 ILE A C 1
ATOM 1984 O O . ILE A 1 247 ? -27.604 7.405 34.739 1.00 96.69 247 ILE A O 1
ATOM 1988 N N . LEU A 1 248 ? -25.451 7.332 34.118 1.00 96.25 248 LEU A N 1
ATOM 1989 C CA . LEU A 1 248 ? -24.946 6.970 35.441 1.00 96.25 248 LEU A CA 1
ATOM 1990 C C . LEU A 1 248 ? -25.259 8.053 36.485 1.00 96.25 248 LEU A C 1
ATOM 1992 O O . LEU A 1 248 ? -25.808 7.751 37.545 1.00 96.25 248 LEU A O 1
ATOM 1996 N N . LEU A 1 249 ? -25.004 9.321 36.157 1.00 95.56 249 LEU A N 1
ATOM 1997 C CA . LEU A 1 249 ? -25.353 10.457 37.012 1.00 95.56 249 LEU A CA 1
ATOM 1998 C C . LEU A 1 249 ? -26.868 10.558 37.238 1.00 95.56 249 LEU A C 1
ATOM 2000 O O . LEU A 1 249 ? -27.298 10.759 38.372 1.00 95.56 249 LEU A O 1
ATOM 2004 N N . GLY A 1 250 ? -27.676 10.346 36.195 1.00 96.81 250 GLY A N 1
ATOM 2005 C CA . GLY A 1 250 ? -29.136 10.332 36.299 1.00 96.81 250 GLY A CA 1
ATOM 2006 C C . GLY A 1 250 ? -29.644 9.235 37.236 1.00 96.81 250 GLY A C 1
ATOM 2007 O O . GLY A 1 250 ? -30.469 9.501 38.108 1.00 96.81 250 GLY A O 1
ATOM 2008 N N . THR A 1 251 ? -29.106 8.015 37.128 1.00 95.94 251 THR A N 1
ATOM 2009 C CA . THR A 1 251 ? -29.468 6.917 38.042 1.00 95.94 251 THR A CA 1
ATOM 2010 C C . THR A 1 251 ? -29.081 7.215 39.488 1.00 95.94 251 THR A C 1
ATOM 2012 O O . THR A 1 251 ? -29.881 6.980 40.392 1.00 95.94 251 THR A O 1
ATOM 2015 N N . LEU A 1 252 ? -27.899 7.799 39.715 1.00 96.25 252 LEU A N 1
ATOM 2016 C CA . LEU A 1 252 ? -27.448 8.186 41.049 1.00 96.25 252 LEU A CA 1
ATOM 2017 C C . LEU A 1 252 ? -28.380 9.237 41.664 1.00 96.25 252 LEU A C 1
ATOM 2019 O O . LEU A 1 252 ? -28.760 9.125 42.828 1.00 96.25 252 LEU A O 1
ATOM 2023 N N . GLN A 1 253 ? -28.790 10.226 40.870 1.00 95.50 253 GLN A N 1
ATOM 2024 C CA . GLN A 1 253 ? -29.698 11.278 41.310 1.00 95.50 253 GLN A CA 1
ATOM 2025 C C . GLN A 1 253 ? -31.067 10.713 41.708 1.00 95.50 253 GLN A C 1
ATOM 2027 O O . GLN A 1 253 ? -31.566 11.042 42.781 1.00 95.50 253 GLN A O 1
ATOM 2032 N N . VAL A 1 254 ? -31.633 9.803 40.908 1.00 97.06 254 VAL A N 1
ATOM 2033 C CA . VAL A 1 254 ? -32.906 9.136 41.231 1.00 97.06 254 VAL A CA 1
ATOM 2034 C C . VAL A 1 254 ? -32.809 8.349 42.542 1.00 97.06 254 VAL A C 1
ATOM 2036 O O . VAL A 1 254 ? -33.703 8.449 43.383 1.00 97.06 254 VAL A O 1
ATOM 2039 N N . VAL A 1 255 ? -31.715 7.611 42.755 1.00 95.75 255 VAL A N 1
ATOM 2040 C CA . VAL A 1 255 ? -31.493 6.848 43.995 1.00 95.75 255 VAL A CA 1
ATOM 2041 C C . VAL A 1 255 ? -31.394 7.777 45.207 1.00 95.75 255 VAL A C 1
ATOM 2043 O O . VAL A 1 255 ? -32.049 7.533 46.220 1.00 95.75 255 VAL A O 1
ATOM 2046 N N . LEU A 1 256 ? -30.619 8.860 45.108 1.00 95.25 256 LEU A N 1
ATOM 2047 C CA . LEU A 1 256 ? -30.476 9.833 46.194 1.00 95.25 256 LEU A CA 1
ATOM 2048 C C . LEU A 1 256 ? -31.812 10.504 46.536 1.00 95.25 256 LEU A C 1
ATOM 2050 O O . LEU A 1 256 ? -32.154 10.604 47.715 1.00 95.25 256 LEU A O 1
ATOM 2054 N N . SER A 1 257 ? -32.597 10.900 45.533 1.00 93.69 257 SER A N 1
ATOM 2055 C CA . SER A 1 257 ? -33.926 11.485 45.743 1.00 93.69 257 SER A CA 1
ATOM 2056 C C . SER A 1 257 ? -34.899 10.507 46.411 1.00 93.69 257 SER A C 1
ATOM 2058 O O . SER A 1 257 ? -35.639 10.901 47.312 1.00 93.69 257 SER A O 1
ATOM 2060 N N . ALA A 1 258 ? -34.873 9.225 46.036 1.00 93.50 258 ALA A N 1
ATOM 2061 C CA . ALA A 1 258 ? -35.700 8.200 46.673 1.00 93.50 258 ALA A CA 1
ATOM 2062 C C . ALA A 1 258 ? -35.310 7.967 48.145 1.00 93.50 258 ALA A C 1
ATOM 2064 O O . ALA A 1 258 ? -36.183 7.856 49.008 1.00 93.50 258 ALA A O 1
ATOM 2065 N N . LEU A 1 259 ? -34.006 7.942 48.450 1.00 92.06 259 LEU A N 1
ATOM 2066 C CA . LEU A 1 259 ? -33.505 7.810 49.822 1.00 92.06 259 LEU A CA 1
ATOM 2067 C C . LEU A 1 259 ? -33.883 9.013 50.693 1.00 92.06 259 LEU A C 1
ATOM 2069 O O . LEU A 1 259 ? -34.294 8.824 51.837 1.00 92.06 259 LEU A O 1
ATOM 2073 N N . GLN A 1 260 ? -33.788 10.233 50.159 1.00 92.19 260 GLN A N 1
ATOM 2074 C CA . GLN A 1 260 ? -34.220 11.447 50.856 1.00 92.19 260 GLN A CA 1
ATOM 2075 C C . GLN A 1 260 ? -35.715 11.401 51.183 1.00 92.19 260 GLN A C 1
ATOM 2077 O O . GLN A 1 260 ? -36.092 11.614 52.332 1.00 92.19 260 GLN A O 1
ATOM 2082 N N . LEU A 1 261 ? -36.558 11.038 50.212 1.00 92.88 261 LEU A N 1
ATOM 2083 C CA . LEU A 1 261 ? -38.000 10.907 50.418 1.00 92.88 261 LEU A CA 1
ATOM 2084 C C . LEU A 1 261 ? -38.330 9.866 51.499 1.00 92.88 261 LEU A C 1
ATOM 2086 O O . LEU A 1 261 ? -39.124 10.136 52.401 1.00 92.88 261 LEU A O 1
ATOM 2090 N N . ALA A 1 262 ? -37.683 8.699 51.454 1.00 88.56 262 ALA A N 1
ATOM 2091 C CA . ALA A 1 262 ? -37.866 7.657 52.461 1.00 88.56 262 ALA A CA 1
ATOM 2092 C C . ALA A 1 262 ? -37.429 8.123 53.860 1.00 88.56 262 ALA A C 1
ATOM 2094 O O . ALA A 1 262 ? -38.134 7.879 54.840 1.00 88.56 262 ALA A O 1
ATOM 2095 N N . ALA A 1 263 ? -36.297 8.824 53.961 1.00 88.19 263 ALA A N 1
ATOM 2096 C CA . ALA A 1 263 ? -35.799 9.370 55.220 1.00 88.19 263 ALA A CA 1
ATOM 2097 C C . ALA A 1 263 ? -36.696 10.484 55.783 1.00 88.19 263 ALA A C 1
ATOM 2099 O O . ALA A 1 263 ? -36.823 10.585 56.998 1.00 88.19 263 ALA A O 1
ATOM 2100 N N . THR A 1 264 ? -37.343 11.287 54.933 1.00 88.00 264 THR A N 1
ATOM 2101 C CA . THR A 1 264 ? -38.278 12.344 55.350 1.00 88.00 264 THR A CA 1
ATOM 2102 C C . THR A 1 264 ? -39.649 11.803 55.762 1.00 88.00 264 THR A C 1
ATOM 2104 O O . THR A 1 264 ? -40.255 12.348 56.680 1.00 88.00 264 THR A O 1
ATOM 2107 N N . ILE A 1 265 ? -40.141 10.725 55.143 1.00 86.50 265 ILE A N 1
ATOM 2108 C CA . ILE A 1 265 ? -41.442 10.118 55.488 1.00 86.50 265 ILE A CA 1
ATOM 2109 C C . ILE A 1 265 ? -41.350 9.241 56.748 1.00 86.50 265 ILE A C 1
ATOM 2111 O O . ILE A 1 265 ? -42.281 9.185 57.547 1.00 86.50 265 ILE A O 1
ATOM 2115 N N . LYS A 1 266 ? -40.223 8.561 56.979 1.00 74.00 266 LYS A N 1
ATOM 2116 C CA . LYS A 1 266 ? -40.042 7.696 58.157 1.00 74.00 266 LYS A CA 1
ATOM 2117 C C . LYS A 1 266 ? -40.296 8.383 59.522 1.00 74.00 266 LYS A C 1
ATOM 2119 O O . LYS A 1 266 ? -40.883 7.730 60.381 1.00 74.00 266 LYS A O 1
ATOM 2124 N N . PRO A 1 267 ? -39.911 9.651 59.768 1.00 68.44 267 PRO A N 1
ATOM 2125 C CA . PRO A 1 267 ? -40.182 10.328 61.038 1.00 68.44 267 PRO A CA 1
ATOM 2126 C C . PRO A 1 267 ? -41.632 10.806 61.226 1.00 68.44 267 PRO A C 1
ATOM 2128 O O . PRO A 1 267 ? -41.985 11.143 62.352 1.00 68.44 267 PRO A O 1
ATOM 2131 N N . SER A 1 268 ? -42.480 10.839 60.188 1.00 57.84 268 SER A N 1
ATOM 2132 C CA . SER A 1 268 ? -43.872 11.311 60.312 1.00 57.84 268 SER A CA 1
ATOM 2133 C C . SER A 1 268 ? -44.890 10.213 60.646 1.00 57.84 268 SER A C 1
ATOM 2135 O O . SER A 1 268 ? -45.993 10.534 61.070 1.00 57.84 268 SER A O 1
ATOM 2137 N N . LEU A 1 269 ? -44.526 8.934 60.508 1.00 56.38 269 LEU A N 1
ATOM 2138 C CA . LEU A 1 269 ? -45.376 7.774 60.838 1.00 56.38 269 LEU A CA 1
ATOM 2139 C C . LEU A 1 269 ? -45.122 7.188 62.241 1.00 56.38 269 LEU A C 1
ATOM 2141 O O . LEU A 1 269 ? -45.791 6.239 62.636 1.00 56.38 269 LEU A O 1
ATOM 2145 N N . GLY A 1 270 ? -44.136 7.715 62.972 1.00 55.84 270 GLY A N 1
ATOM 2146 C CA . GLY A 1 270 ? -43.710 7.214 64.284 1.00 55.84 270 GLY A CA 1
ATOM 2147 C C . GLY A 1 270 ? -44.152 8.059 65.482 1.00 55.84 270 GLY A C 1
ATOM 2148 O O . GLY A 1 270 ? -43.532 7.942 66.538 1.00 55.84 270 GLY A O 1
ATOM 2149 N N . ARG A 1 271 ? -45.150 8.935 65.327 1.00 42.81 271 ARG A N 1
ATOM 2150 C CA . ARG A 1 271 ? -45.697 9.757 66.412 1.00 42.81 271 ARG A CA 1
ATOM 2151 C C . ARG A 1 271 ? -47.211 9.614 66.482 1.00 42.81 271 ARG A C 1
ATOM 2153 O O . ARG A 1 271 ? -47.831 9.595 65.399 1.00 42.81 271 ARG A O 1
#

Mean predicted aligned error: 13.56 Å

Foldseek 3Di:
DDDDDDDDPPDDDPDDALLNVVVVVLVDDDDLDQPDLVVLQVDKFFLLLQAQCLLCQQVVAAEDEDCRLNQALAADSVVSYGYHHFALVVLVCCLVVVPVLVVVLVSQVRSVVGDDPPPRDSPPSVVSNLSSQLSLLVLCSHQVPDQVSLVCCCCPPVVDDDPGHPSSNCSRHPNPVCVVDPNVLSHRDRIDRCSPNNSPCSVSSSVSSVVSVPGDRPDPVVVCVRPVCVPVNVVVVVCVVVVVVVVVVVVVVVVVVVVVVVVVVVVVVPD

Sequence (271 aa):
MKASKKSRQISGAGKRSLGTCLRALGVVPLPCSLPSPETLRLTTISASSVDYTAIKTLCNVSIEWVNDLSSHCQFDPATKKLYIFRFPSRCALDLTNKRWSVVIHSVCRIACAHTCRNKCSLLPHSTVENYFREVLLSYRLLFGHDDRSRKLCRKKLFGKHRAHDSVLYALCTWKNMAKATNFPQLQEREMYEPAIDFPILGNRLATLQEYILQQKPRTWAEVFQDRRDPQWSFNFWAVMIIGGATILLGTLQVVLSALQLAATIKPSLGR

Secondary structure (DSSP, 8-state):
-----------------HHHHHHHTTS----SSPPPHHHHHT-PEEHHHHSHHHHHHTS-PEEEEES-GGGTTEEETTTTEEEEES-HHHHHHHHHH-HHHHHHHHHHHHHHHHH-SS------HHHHHHHHHHHHHHHIIIIIS-HHHHHHHHHHHSSS-----HHHHHHHH-S-HHHHSS-GGG---SEE-HHHH-TTTHHHHHHHHHHHHHPPP-SHHHHHH--S-HHHHHHHHHHHHHHHHHHHHHHHHHHHHHHHHHHHHTTTS--

Organism: NCBI:txid706981